Protein AF-A0A0F8YFF9-F1 (afdb_monomer)

Organism: NCBI:txid412755

Radius of gyration: 27.86 Å; Cα contacts (8 Å, |Δi|>4): 511; chains: 1; bounding box: 43×52×107 Å

Sequence (287 aa):
MAKRSTRTTLVDEDGNLINAANPLDVVTGPPGGLEVVQPTHDDLNCNANIQYEDADVTTERPLPVDPGFVLDAFGRQRITQPLTVFDSKQIFDNQPRFWDETEGLLDFTSTHSVLTASTVISYDAGATGGTFTRQSFMRFNYQPGKSQLIMMTGILRKSGSPLAQIGYFDDDNGLFFETNTEDVTGVVLRSGVSGSTVDTRVVQANWNLDVMDGSGVSGITLDWSKTQIFVIDFEWLGVGTARMGVFAHGEIHYVHQFRNANVLDVVYMSTPNLPCRYQLTAGAFEA

Structure (mmCIF, N/CA/C/O backbone):
data_AF-A0A0F8YFF9-F1
#
_entry.id   AF-A0A0F8YFF9-F1
#
loop_
_atom_site.group_PDB
_atom_site.id
_atom_site.type_symbol
_atom_site.label_atom_id
_atom_site.label_alt_id
_atom_site.label_comp_id
_atom_site.label_asym_id
_atom_site.label_entity_id
_atom_site.label_seq_id
_atom_site.pdbx_PDB_ins_code
_atom_site.Cartn_x
_atom_site.Cartn_y
_atom_site.Cartn_z
_atom_site.occupancy
_atom_site.B_iso_or_equiv
_atom_site.auth_seq_id
_atom_site.auth_comp_id
_atom_site.auth_asym_id
_atom_site.auth_atom_id
_atom_site.pdbx_PDB_model_num
ATOM 1 N N . MET A 1 1 ? -14.705 -16.961 80.901 1.00 37.47 1 MET A N 1
ATOM 2 C CA . MET A 1 1 ? -13.523 -17.578 80.259 1.00 37.47 1 MET A CA 1
ATOM 3 C C . MET A 1 1 ? -13.256 -16.802 78.972 1.00 37.47 1 MET A C 1
ATOM 5 O O . MET A 1 1 ? -14.062 -16.902 78.060 1.00 37.47 1 MET A O 1
ATOM 9 N N . ALA A 1 2 ? -12.230 -15.946 78.925 1.00 36.12 2 ALA A N 1
ATOM 10 C CA . ALA A 1 2 ? -11.922 -15.109 77.758 1.00 36.12 2 ALA A CA 1
ATOM 11 C C . ALA A 1 2 ? -10.453 -15.309 77.353 1.00 36.12 2 ALA A C 1
ATOM 13 O O . ALA A 1 2 ? -9.557 -15.206 78.191 1.00 36.12 2 ALA A O 1
ATOM 14 N N . LYS A 1 3 ? -10.235 -15.665 76.080 1.00 34.44 3 LYS A N 1
ATOM 15 C CA . LYS A 1 3 ? -8.930 -15.946 75.463 1.00 34.44 3 LYS A CA 1
ATOM 16 C C . LYS A 1 3 ? -8.136 -14.646 75.267 1.00 34.44 3 LYS A C 1
ATOM 18 O O . LYS A 1 3 ? -8.661 -13.685 74.713 1.00 34.44 3 LYS A O 1
ATOM 23 N N . ARG A 1 4 ? -6.869 -14.636 75.696 1.00 35.34 4 ARG A N 1
ATOM 24 C CA . ARG A 1 4 ? -5.876 -13.584 75.406 1.00 35.34 4 ARG A CA 1
ATOM 25 C C . ARG A 1 4 ? -5.351 -13.759 73.975 1.00 35.34 4 ARG A C 1
ATOM 27 O O . ARG A 1 4 ? -4.962 -14.861 73.607 1.00 35.34 4 ARG A O 1
ATOM 34 N N . SER A 1 5 ? -5.346 -12.673 73.205 1.00 33.38 5 SER A N 1
ATOM 35 C CA . SER A 1 5 ? -4.715 -12.569 71.883 1.00 33.38 5 SER A CA 1
ATOM 36 C C . SER A 1 5 ? -3.215 -12.297 72.046 1.00 33.38 5 SER A C 1
ATOM 38 O O . SER A 1 5 ? -2.837 -11.411 72.816 1.00 33.38 5 SER A O 1
ATOM 40 N N . THR A 1 6 ? -2.366 -13.062 71.362 1.00 38.84 6 THR A N 1
ATOM 41 C CA . THR A 1 6 ? -0.906 -12.891 71.365 1.00 38.84 6 THR A CA 1
ATOM 42 C C . THR A 1 6 ? -0.516 -12.002 70.183 1.00 38.84 6 THR A C 1
ATOM 44 O O . THR A 1 6 ? -0.807 -12.340 69.039 1.00 38.84 6 THR A O 1
ATOM 47 N N . ARG A 1 7 ? 0.116 -10.852 70.446 1.00 41.84 7 ARG A N 1
ATOM 48 C CA . ARG A 1 7 ? 0.616 -9.924 69.420 1.00 41.84 7 ARG A CA 1
ATOM 49 C C . ARG A 1 7 ? 2.073 -10.288 69.115 1.00 41.84 7 ARG A C 1
ATOM 51 O O . ARG A 1 7 ? 2.900 -10.228 70.018 1.00 41.84 7 ARG A O 1
ATOM 58 N N . THR A 1 8 ? 2.371 -10.691 67.881 1.00 44.38 8 THR A N 1
ATOM 59 C CA . THR A 1 8 ? 3.745 -10.944 67.416 1.00 44.38 8 THR A CA 1
ATOM 60 C C . THR A 1 8 ? 4.391 -9.613 67.043 1.00 44.38 8 THR A C 1
ATOM 62 O O . THR A 1 8 ? 3.863 -8.889 66.201 1.00 44.38 8 THR A O 1
ATOM 65 N N . THR A 1 9 ? 5.507 -9.280 67.685 1.00 52.12 9 THR A N 1
ATOM 66 C CA . THR A 1 9 ? 6.309 -8.086 67.388 1.00 52.12 9 THR A CA 1
ATOM 67 C C . THR A 1 9 ? 7.439 -8.490 66.447 1.00 52.12 9 THR A C 1
ATOM 69 O O . THR A 1 9 ? 8.159 -9.438 66.750 1.00 52.12 9 THR A O 1
ATOM 72 N N . LEU A 1 10 ? 7.573 -7.812 65.306 1.00 48.25 10 LEU A N 1
ATOM 73 C CA . LEU A 1 10 ? 8.678 -8.036 64.373 1.00 48.25 10 LEU A CA 1
ATOM 74 C C . LEU A 1 10 ? 9.867 -7.156 64.786 1.00 48.25 10 LEU A C 1
ATOM 76 O O . LEU A 1 10 ? 9.688 -5.977 65.099 1.00 48.25 10 LEU A O 1
ATOM 80 N N . VAL A 1 11 ? 11.052 -7.757 64.816 1.00 53.22 11 VAL A N 1
ATOM 81 C CA . VAL A 1 11 ? 12.347 -7.119 65.090 1.00 53.22 11 VAL A CA 1
ATOM 82 C C . VAL A 1 11 ? 13.273 -7.373 63.906 1.00 53.22 11 VAL A C 1
ATOM 84 O O . VAL A 1 11 ? 13.126 -8.399 63.237 1.00 53.22 11 VAL A O 1
ATOM 87 N N . ASP A 1 12 ? 14.177 -6.439 63.625 1.00 59.94 12 ASP A N 1
ATOM 88 C CA . ASP A 1 12 ? 15.231 -6.634 62.624 1.00 59.94 12 ASP A CA 1
ATOM 89 C C . ASP A 1 12 ? 16.368 -7.533 63.153 1.00 59.94 12 ASP A C 1
ATOM 91 O O . ASP A 1 12 ? 16.338 -8.006 64.293 1.00 59.94 12 ASP A O 1
ATOM 95 N N . GLU A 1 13 ? 17.355 -7.813 62.298 1.00 52.22 13 GLU A N 1
ATOM 96 C CA . GLU A 1 13 ? 18.497 -8.688 62.605 1.00 52.22 13 GLU A CA 1
ATOM 97 C C . GLU A 1 13 ? 19.419 -8.154 63.716 1.00 52.22 13 GLU A C 1
ATOM 99 O O . GLU A 1 13 ? 20.147 -8.935 64.329 1.00 52.22 13 GLU A O 1
ATOM 104 N N . ASP A 1 14 ? 19.295 -6.867 64.052 1.00 58.50 14 ASP A N 1
ATOM 105 C CA . ASP A 1 14 ? 20.017 -6.198 65.137 1.00 58.50 14 ASP A CA 1
ATOM 106 C C . ASP A 1 14 ? 19.155 -6.006 66.405 1.00 58.50 14 ASP A C 1
ATOM 108 O O . ASP A 1 14 ? 19.620 -5.469 67.414 1.00 58.50 14 ASP A O 1
ATOM 112 N N . GLY A 1 15 ? 17.905 -6.487 66.401 1.00 48.25 15 GLY A N 1
ATOM 113 C CA . GLY A 1 15 ? 17.019 -6.518 67.566 1.00 48.25 15 GLY A CA 1
ATOM 114 C C . GLY A 1 15 ? 16.225 -5.234 67.830 1.00 48.25 15 GLY A C 1
ATOM 115 O O . GLY A 1 15 ? 15.672 -5.083 68.925 1.00 48.25 15 GLY A O 1
ATOM 116 N N . ASN A 1 16 ? 16.121 -4.319 66.862 1.00 61.66 16 ASN A N 1
ATOM 117 C CA . ASN A 1 16 ? 15.328 -3.099 67.004 1.00 61.66 16 ASN A CA 1
ATOM 118 C C . ASN A 1 16 ? 13.849 -3.328 6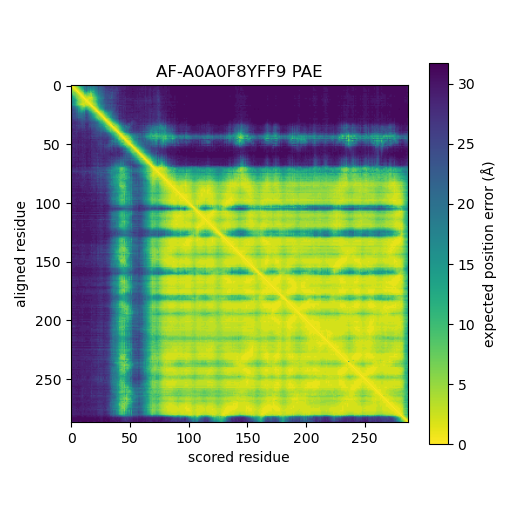6.658 1.00 61.66 16 ASN A C 1
ATOM 120 O O . ASN A 1 16 ? 13.489 -4.102 65.770 1.00 61.66 16 ASN A O 1
ATOM 124 N N . LEU A 1 17 ? 12.964 -2.635 67.381 1.00 43.50 17 LEU A N 1
ATOM 125 C CA . LEU A 1 17 ? 11.514 -2.736 67.205 1.00 43.50 17 LEU A CA 1
ATOM 126 C C . LEU A 1 17 ? 11.065 -2.020 65.926 1.00 43.50 17 LEU A C 1
ATOM 128 O O . LEU A 1 17 ? 11.202 -0.802 65.811 1.00 43.50 17 LEU A O 1
ATOM 132 N N . ILE A 1 18 ? 10.440 -2.757 65.006 1.00 52.81 18 ILE A N 1
ATOM 133 C CA . ILE A 1 18 ? 9.896 -2.193 63.769 1.00 52.81 18 ILE A CA 1
ATOM 134 C C . ILE A 1 18 ? 8.520 -1.587 64.083 1.00 52.81 18 ILE A C 1
ATOM 136 O O . ILE A 1 18 ? 7.525 -2.296 64.255 1.00 52.81 18 ILE A O 1
ATOM 140 N N . ASN A 1 19 ? 8.456 -0.264 64.228 1.00 46.22 19 ASN A N 1
ATOM 141 C CA . ASN A 1 19 ? 7.228 0.435 64.603 1.00 46.22 19 ASN A CA 1
ATOM 142 C C . ASN A 1 19 ? 6.385 0.718 63.346 1.00 46.22 19 ASN A C 1
ATOM 144 O O . ASN A 1 19 ? 6.683 1.625 62.577 1.00 46.22 19 ASN A O 1
ATOM 148 N N . ALA A 1 20 ? 5.334 -0.070 63.115 1.00 50.09 20 ALA A N 1
ATOM 149 C CA . ALA A 1 20 ? 4.412 0.146 62.001 1.00 50.09 20 ALA A CA 1
ATOM 150 C C . ALA A 1 20 ? 3.479 1.340 62.288 1.00 50.09 20 ALA A C 1
ATOM 152 O O . ALA A 1 20 ? 2.423 1.170 62.902 1.00 50.09 20 ALA A O 1
ATOM 153 N N . ALA A 1 21 ? 3.860 2.543 61.850 1.00 38.34 21 ALA A N 1
ATOM 154 C CA . ALA A 1 21 ? 2.975 3.706 61.802 1.00 38.34 21 ALA A CA 1
ATOM 155 C C . ALA A 1 21 ? 3.340 4.660 60.642 1.00 38.34 21 ALA A C 1
ATOM 157 O O . ALA A 1 21 ? 4.403 5.264 60.647 1.00 38.34 21 ALA A O 1
ATOM 158 N N . ASN A 1 22 ? 2.373 4.827 59.730 1.00 33.03 22 ASN A N 1
ATOM 159 C CA . ASN A 1 22 ? 2.244 5.761 58.597 1.00 33.03 22 ASN A CA 1
ATOM 160 C C . ASN A 1 22 ? 2.979 5.496 57.259 1.00 33.03 22 ASN A C 1
ATOM 162 O O . ASN A 1 22 ? 4.149 5.130 57.243 1.00 33.03 22 ASN A O 1
ATOM 166 N N . PRO A 1 23 ? 2.276 5.708 56.118 1.00 43.78 23 PRO A N 1
ATOM 167 C CA . PRO A 1 23 ? 2.846 5.675 54.776 1.00 43.78 23 PRO A CA 1
ATOM 168 C C . PRO A 1 23 ? 3.452 7.045 54.431 1.00 43.78 23 PRO A C 1
ATOM 170 O O . PRO A 1 23 ? 2.930 8.063 54.878 1.00 43.78 23 PRO A O 1
ATOM 173 N N . LEU A 1 24 ? 4.466 7.059 53.561 1.00 39.56 24 LEU A N 1
ATOM 174 C CA . LEU A 1 24 ? 5.292 8.209 53.141 1.00 39.56 24 LEU A CA 1
ATOM 175 C C . LEU A 1 24 ? 6.544 8.430 54.000 1.00 39.56 24 LEU A C 1
ATOM 177 O O . LEU A 1 24 ? 6.658 9.432 54.691 1.00 39.56 24 LEU A O 1
ATOM 181 N N . ASP A 1 25 ? 7.526 7.545 53.838 1.00 30.95 25 ASP A N 1
ATOM 182 C CA . ASP A 1 25 ? 8.931 7.937 53.942 1.00 30.95 25 ASP A CA 1
ATOM 183 C C . ASP A 1 25 ? 9.614 7.612 52.611 1.00 30.95 25 ASP A C 1
ATOM 185 O O . ASP A 1 25 ? 9.790 6.456 52.223 1.00 30.95 25 ASP A O 1
ATOM 189 N N . VAL A 1 26 ? 9.943 8.669 51.866 1.00 36.53 26 VAL A N 1
ATOM 190 C CA . VAL A 1 26 ? 10.807 8.594 50.689 1.00 36.53 26 VAL A CA 1
ATOM 191 C C . VAL A 1 26 ? 12.225 8.397 51.209 1.00 36.53 26 VAL A C 1
ATOM 193 O O . VAL A 1 26 ? 12.896 9.352 51.593 1.00 36.53 26 VAL A O 1
ATOM 196 N N . VAL A 1 27 ? 12.687 7.148 51.234 1.00 35.59 27 VAL A N 1
ATOM 197 C CA . VAL A 1 27 ? 14.105 6.846 51.438 1.00 35.59 27 VAL A CA 1
ATOM 198 C C . VAL A 1 27 ? 14.844 7.256 50.166 1.00 35.59 27 VAL A C 1
ATOM 200 O O . VAL A 1 27 ? 14.825 6.552 49.157 1.00 35.59 27 VAL A O 1
ATOM 203 N N . THR A 1 28 ? 15.478 8.427 50.190 1.00 37.94 28 THR A N 1
ATOM 204 C CA . THR A 1 28 ? 16.416 8.854 49.147 1.00 37.94 28 THR A CA 1
ATOM 205 C C . THR A 1 28 ? 17.698 8.030 49.264 1.00 37.94 28 THR A C 1
ATOM 207 O O . THR A 1 28 ? 18.618 8.393 50.000 1.00 37.94 28 THR A O 1
ATOM 210 N N . GLY A 1 29 ? 17.744 6.896 48.565 1.00 38.72 29 GLY A N 1
ATOM 211 C CA . GLY A 1 29 ? 18.987 6.182 48.278 1.00 38.72 29 GLY A CA 1
ATOM 212 C C . GLY A 1 29 ? 19.843 6.934 47.244 1.00 38.72 29 GLY A C 1
ATOM 213 O O . GLY A 1 29 ? 19.331 7.825 46.561 1.00 38.72 29 GLY A O 1
ATOM 214 N N . PRO A 1 30 ? 21.145 6.601 47.113 1.00 37.50 30 PRO A N 1
ATOM 215 C CA . PRO A 1 30 ? 22.015 7.172 46.077 1.00 37.50 30 PRO A CA 1
ATOM 216 C C . PRO A 1 30 ? 21.420 6.889 44.686 1.00 37.50 30 PRO A C 1
ATOM 218 O O . PRO A 1 30 ? 20.575 5.999 44.600 1.00 37.50 30 PRO A O 1
ATOM 221 N N . PRO A 1 31 ? 21.803 7.615 43.610 1.00 38.75 31 PRO A N 1
ATOM 222 C CA . PRO A 1 31 ? 21.121 7.556 42.316 1.00 38.75 31 PRO A CA 1
ATOM 223 C C . PRO A 1 31 ? 21.312 6.179 41.665 1.00 38.75 31 PRO A C 1
ATOM 225 O O . PRO A 1 31 ? 22.161 5.981 40.802 1.00 38.75 31 PRO A O 1
ATOM 228 N N . GLY A 1 32 ? 20.523 5.210 42.113 1.00 33.81 32 GLY A N 1
ATOM 229 C CA . GLY A 1 32 ? 20.274 3.966 41.428 1.00 33.81 32 GLY A CA 1
ATOM 230 C C . GLY A 1 32 ? 19.437 4.344 40.231 1.00 33.81 32 GLY A C 1
ATOM 231 O O . GLY A 1 32 ? 18.293 4.777 40.384 1.00 33.81 32 GLY A O 1
ATOM 232 N N . GLY A 1 33 ? 20.042 4.264 39.048 1.00 29.69 33 GLY A N 1
ATOM 233 C CA . GLY A 1 33 ? 19.292 4.332 37.809 1.00 29.69 33 GLY A CA 1
ATOM 234 C C . GLY A 1 33 ? 18.083 3.416 37.940 1.00 29.69 33 GLY A C 1
ATOM 235 O O . GLY A 1 33 ? 18.204 2.291 38.424 1.00 29.69 33 GLY A O 1
ATOM 236 N N . LEU A 1 34 ? 16.913 3.929 37.571 1.00 3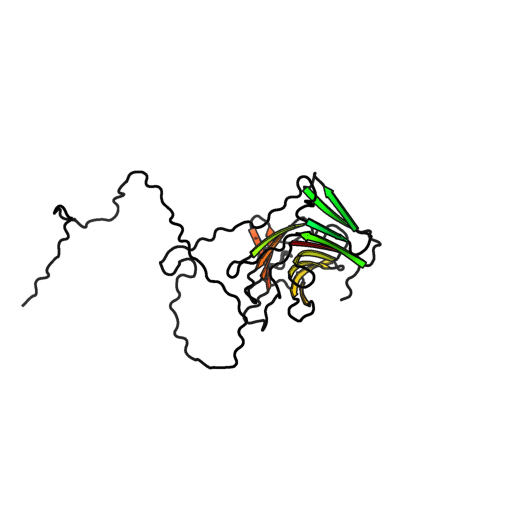3.53 34 LEU A N 1
ATOM 237 C CA . LEU A 1 34 ? 15.743 3.100 37.360 1.00 33.53 34 LEU A CA 1
ATOM 238 C C . LEU A 1 34 ? 16.125 2.113 36.253 1.00 33.53 34 LEU A C 1
ATOM 240 O O . LEU A 1 34 ? 16.062 2.443 35.069 1.00 33.53 34 LEU A O 1
ATOM 244 N N . GLU A 1 35 ? 16.610 0.936 36.634 1.00 34.47 35 GLU A N 1
ATOM 245 C CA . GLU A 1 35 ? 16.818 -0.151 35.699 1.00 34.47 35 GLU A CA 1
ATOM 246 C C . GLU A 1 35 ? 15.424 -0.635 35.327 1.00 34.47 35 GLU A C 1
ATOM 248 O O . GLU A 1 35 ? 14.780 -1.412 36.032 1.00 34.47 35 GLU A O 1
ATOM 253 N N . VAL A 1 36 ? 14.912 -0.084 34.229 1.00 37.06 36 VAL A N 1
ATOM 254 C CA . VAL A 1 36 ? 13.780 -0.659 33.522 1.00 37.06 36 VAL A CA 1
ATOM 255 C C . VAL A 1 36 ? 14.280 -1.996 32.991 1.00 37.06 36 VAL A C 1
ATOM 257 O O . VAL A 1 36 ? 14.800 -2.081 31.881 1.00 37.06 36 VAL A O 1
ATOM 260 N N . VAL A 1 37 ? 14.177 -3.037 33.817 1.00 36.00 37 VAL A N 1
ATOM 261 C CA . VAL A 1 37 ? 14.364 -4.418 33.386 1.00 36.00 37 VAL A CA 1
ATOM 262 C C . VAL A 1 37 ? 13.246 -4.679 32.391 1.00 36.00 37 VAL A C 1
ATOM 264 O O . VAL A 1 37 ? 12.110 -4.943 32.781 1.00 36.00 37 VAL A O 1
ATOM 267 N N . GLN A 1 38 ? 13.538 -4.514 31.102 1.00 39.03 38 GLN A N 1
ATOM 268 C CA . GLN A 1 38 ? 12.616 -4.886 30.042 1.00 39.03 38 GLN A CA 1
ATOM 269 C C . GLN A 1 38 ? 12.470 -6.407 30.117 1.00 39.03 38 GLN A C 1
ATOM 271 O O . GLN A 1 38 ? 13.454 -7.109 29.875 1.00 39.03 38 GLN A O 1
ATOM 276 N N . PRO A 1 39 ? 11.303 -6.953 30.497 1.00 36.81 39 PRO A N 1
ATOM 277 C CA . PRO A 1 39 ? 11.137 -8.388 30.461 1.00 36.81 39 PRO A CA 1
ATOM 278 C C . PRO A 1 39 ? 11.165 -8.802 28.988 1.00 36.81 39 PRO A C 1
ATOM 280 O O . PRO A 1 39 ? 10.272 -8.445 28.220 1.00 36.81 39 PRO A O 1
ATOM 283 N N . THR A 1 40 ? 12.208 -9.522 28.583 1.00 34.78 40 THR A N 1
ATOM 284 C CA . THR A 1 40 ? 12.239 -10.231 27.304 1.00 34.78 40 THR A CA 1
ATOM 285 C C . THR A 1 40 ? 11.219 -11.360 27.403 1.00 34.78 40 THR A C 1
ATOM 287 O O . THR A 1 40 ? 11.518 -12.441 27.905 1.00 34.78 40 THR A O 1
ATOM 290 N N . HIS A 1 41 ? 9.971 -11.078 27.041 1.00 46.66 41 HIS A N 1
ATOM 291 C CA . HIS A 1 41 ? 8.997 -12.129 26.797 1.00 46.66 41 HIS A CA 1
ATOM 292 C C . HIS A 1 41 ? 9.232 -12.641 25.381 1.00 46.66 41 HIS A C 1
ATOM 294 O O . HIS A 1 41 ? 9.103 -11.888 24.417 1.00 46.66 41 HIS A O 1
ATOM 300 N N . ASP A 1 42 ? 9.614 -13.909 25.278 1.00 48.66 42 ASP A N 1
ATOM 301 C CA . ASP A 1 42 ? 9.639 -14.613 24.005 1.00 48.66 42 ASP A CA 1
ATOM 302 C C . ASP A 1 42 ? 8.201 -15.030 23.678 1.00 48.66 42 ASP A C 1
ATOM 304 O O . ASP A 1 42 ? 7.638 -15.924 24.313 1.00 48.66 42 ASP A O 1
ATOM 308 N N . ASP A 1 43 ? 7.587 -14.357 22.706 1.00 56.50 43 ASP A N 1
ATOM 309 C CA . ASP A 1 43 ? 6.268 -14.734 22.204 1.00 56.50 43 ASP A CA 1
ATOM 310 C C . ASP A 1 43 ? 6.405 -15.908 21.221 1.00 56.50 43 ASP A C 1
ATOM 312 O O . ASP A 1 43 ? 7.113 -15.823 20.213 1.00 56.50 43 ASP A O 1
ATOM 316 N N . LEU A 1 44 ? 5.710 -17.016 21.497 1.00 46.91 44 LEU A N 1
ATOM 317 C CA . LEU A 1 44 ? 5.637 -18.164 20.594 1.00 46.91 44 LEU A CA 1
ATOM 318 C C . LEU A 1 44 ? 4.414 -18.027 19.683 1.00 46.91 44 LEU A C 1
ATOM 320 O O . LEU A 1 44 ? 3.300 -18.386 20.058 1.00 46.91 44 LEU A O 1
ATOM 324 N N . ASN A 1 45 ? 4.639 -17.551 18.463 1.00 67.25 45 ASN A N 1
ATOM 325 C CA . ASN A 1 45 ? 3.582 -17.369 17.474 1.00 67.25 45 ASN A CA 1
ATOM 326 C C . ASN A 1 45 ? 3.737 -18.388 16.343 1.00 67.25 45 ASN A C 1
ATOM 328 O O . ASN A 1 45 ? 4.768 -18.429 15.671 1.00 67.25 45 ASN A O 1
ATOM 332 N N . CYS A 1 46 ? 2.708 -19.199 16.105 1.00 44.47 46 CYS A N 1
ATOM 333 C CA . CYS A 1 46 ? 2.679 -20.167 15.013 1.00 44.47 46 CYS A CA 1
ATOM 334 C C . CYS A 1 46 ? 1.397 -20.000 14.193 1.00 44.47 46 CYS A C 1
ATOM 336 O O . CYS A 1 46 ? 0.336 -19.704 14.734 1.00 44.47 46 CYS A O 1
ATOM 338 N N . ASN A 1 47 ? 1.511 -20.169 12.878 1.00 43.28 47 ASN A N 1
ATOM 339 C CA . ASN A 1 47 ? 0.363 -20.321 11.995 1.00 43.28 47 ASN A CA 1
ATOM 340 C C . ASN A 1 47 ? 0.366 -21.759 11.477 1.00 43.28 47 ASN A C 1
ATOM 342 O O . ASN A 1 47 ? 1.344 -22.185 10.862 1.00 43.28 47 ASN A O 1
ATOM 346 N N . ALA A 1 48 ? -0.714 -22.489 11.725 1.00 45.12 48 ALA A N 1
ATOM 347 C CA . ALA A 1 48 ? -0.988 -23.770 11.098 1.00 45.12 48 ALA A CA 1
ATOM 348 C C . ALA A 1 48 ? -2.490 -23.845 10.808 1.00 45.12 48 ALA A C 1
ATOM 350 O O . ALA A 1 48 ? -3.302 -23.690 11.718 1.00 45.12 48 ALA A O 1
ATOM 351 N N . ASN A 1 49 ? -2.858 -24.088 9.550 1.00 43.41 49 ASN A N 1
ATOM 352 C CA . ASN A 1 49 ? -4.238 -24.391 9.188 1.00 43.41 49 ASN A CA 1
ATOM 353 C C . ASN A 1 49 ? -4.498 -25.869 9.507 1.00 43.41 49 ASN A C 1
ATOM 355 O O . ASN A 1 49 ? -4.028 -26.749 8.786 1.00 43.41 49 ASN A O 1
ATOM 359 N N . ILE A 1 50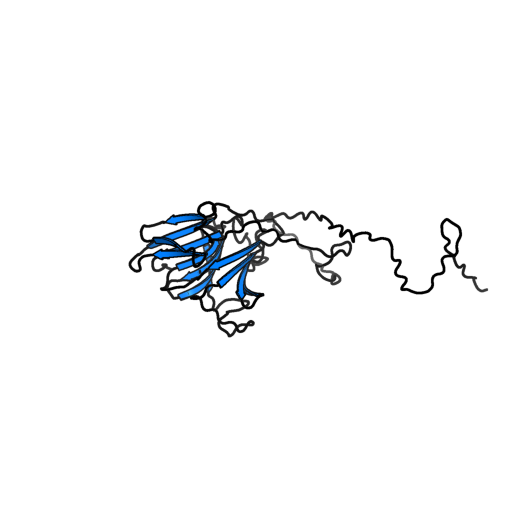 ? -5.161 -26.140 10.628 1.00 44.62 50 ILE A N 1
ATOM 360 C CA . ILE A 1 50 ? -5.446 -27.498 11.088 1.00 44.62 50 ILE A CA 1
ATOM 361 C C . ILE A 1 50 ? -6.953 -27.734 10.949 1.00 44.62 50 ILE A C 1
ATOM 363 O O . ILE A 1 50 ? -7.736 -27.202 11.731 1.00 44.62 50 ILE A O 1
ATOM 367 N N . GLN A 1 51 ? -7.355 -28.521 9.949 1.00 38.88 51 GLN A N 1
ATOM 368 C CA . GLN A 1 51 ? -8.747 -28.939 9.758 1.00 38.88 51 GLN A CA 1
ATOM 369 C C . GLN A 1 51 ? -9.021 -30.234 10.538 1.00 38.88 51 GLN A C 1
ATOM 371 O O . GLN A 1 51 ? -8.307 -31.220 10.357 1.00 38.88 51 GLN A O 1
ATOM 376 N N . TYR A 1 52 ? -10.060 -30.241 11.377 1.00 41.31 52 TYR A N 1
ATOM 377 C CA . TYR A 1 52 ? -10.614 -31.447 12.005 1.00 41.31 52 TYR A CA 1
ATOM 378 C C . TYR A 1 52 ? -12.150 -31.405 11.953 1.00 41.31 52 TYR A C 1
ATOM 380 O O . TYR A 1 52 ? -12.741 -30.366 12.241 1.00 41.31 52 TYR A O 1
ATOM 388 N N . GLU A 1 53 ? -12.783 -32.528 11.593 1.00 37.56 53 GLU A N 1
ATOM 389 C CA . GLU A 1 53 ? -14.237 -32.737 11.696 1.00 37.56 53 GLU A CA 1
ATOM 390 C C . GLU A 1 53 ? -14.630 -33.151 13.134 1.00 37.56 53 GLU A C 1
ATOM 392 O O . GLU A 1 53 ? -14.025 -34.055 13.709 1.00 37.56 53 GLU A O 1
ATOM 397 N N . ASP A 1 54 ? -15.628 -32.436 13.671 1.00 37.75 54 ASP A N 1
ATOM 398 C CA . ASP A 1 54 ? -16.457 -32.579 14.886 1.00 37.75 54 ASP A CA 1
ATOM 399 C C . ASP A 1 54 ? -15.933 -33.241 16.182 1.00 37.75 54 ASP A C 1
ATOM 401 O O . ASP A 1 54 ? -15.714 -34.450 16.268 1.00 37.75 54 ASP A O 1
ATOM 405 N N . ALA A 1 55 ? -15.995 -32.458 17.273 1.00 38.00 55 ALA A N 1
ATOM 406 C CA . ALA A 1 55 ? -16.550 -32.900 18.558 1.00 38.00 55 ALA A CA 1
ATOM 407 C C . ALA A 1 55 ? -17.061 -31.711 19.408 1.00 38.00 55 ALA A C 1
ATOM 409 O O . ALA A 1 55 ? -16.333 -30.766 19.707 1.00 38.00 55 ALA A O 1
ATOM 410 N N . ASP A 1 56 ? -18.327 -31.821 19.807 1.00 48.09 56 ASP A N 1
ATOM 411 C CA . ASP A 1 56 ? -19.131 -30.971 20.694 1.00 48.09 56 ASP A CA 1
ATOM 412 C C . ASP A 1 56 ? -18.507 -30.741 22.091 1.00 48.09 56 ASP A C 1
ATOM 414 O O . ASP A 1 56 ? -18.120 -31.704 22.755 1.00 48.09 56 ASP A O 1
ATOM 418 N N . VAL A 1 57 ? -18.471 -29.487 22.578 1.00 43.47 57 VAL A N 1
ATOM 419 C CA . VAL A 1 57 ? -18.332 -29.157 24.013 1.00 43.47 57 VAL A CA 1
ATOM 420 C C . VAL A 1 57 ? -19.140 -27.901 24.354 1.00 43.47 57 VAL A C 1
ATOM 422 O O . VAL A 1 57 ? -18.685 -26.764 24.238 1.00 43.47 57 VAL A O 1
ATOM 425 N N . THR A 1 58 ? -20.337 -28.119 24.890 1.00 47.41 58 THR A N 1
ATOM 426 C CA . THR A 1 58 ? -21.049 -27.149 25.725 1.00 47.41 58 THR A CA 1
ATOM 427 C C . THR A 1 58 ? -20.341 -26.963 27.074 1.00 47.41 58 THR A C 1
ATOM 429 O O . THR A 1 58 ? -20.107 -27.947 27.776 1.00 47.41 58 THR A O 1
ATOM 432 N N . THR A 1 59 ? -20.049 -25.717 27.473 1.00 43.59 59 THR A N 1
ATOM 433 C CA . THR A 1 59 ? -20.410 -25.073 28.767 1.00 43.59 59 THR A CA 1
ATOM 434 C C . THR A 1 59 ? -19.529 -23.840 29.024 1.00 43.59 59 THR A C 1
ATOM 436 O O . THR A 1 59 ? -18.425 -23.945 29.554 1.00 43.59 59 THR A O 1
ATOM 439 N N . GLU A 1 60 ? -20.024 -22.637 28.716 1.00 41.66 60 GLU A N 1
ATOM 440 C CA . GLU A 1 60 ? -19.328 -21.405 29.106 1.00 41.66 60 GLU A CA 1
ATOM 441 C C . GLU A 1 60 ? -19.689 -21.004 30.543 1.00 41.66 60 GLU A C 1
ATOM 443 O O . GLU A 1 60 ? -20.814 -20.612 30.857 1.00 41.66 60 GLU A O 1
ATOM 448 N N . ARG A 1 61 ? -18.703 -21.099 31.441 1.00 45.78 61 ARG A N 1
ATOM 449 C CA . ARG A 1 61 ? -18.678 -20.324 32.689 1.00 45.78 61 ARG A CA 1
ATOM 450 C C . ARG A 1 61 ? -18.280 -18.886 32.338 1.00 45.78 61 ARG A C 1
ATOM 452 O O . ARG A 1 61 ? -17.263 -18.729 31.667 1.00 45.78 61 ARG A O 1
ATOM 459 N N . PRO A 1 62 ? -18.969 -17.845 32.841 1.00 47.59 62 PRO A N 1
ATOM 460 C CA . PRO A 1 62 ? -18.537 -16.469 32.625 1.00 47.59 62 PRO A CA 1
ATOM 461 C C . PRO A 1 62 ? -17.169 -16.261 33.280 1.00 47.59 62 PRO A C 1
ATOM 463 O O . PRO A 1 62 ? -17.033 -16.379 34.504 1.00 47.59 62 PRO A O 1
ATOM 466 N N . LEU A 1 63 ? -16.148 -16.012 32.463 1.00 51.22 63 LEU A N 1
ATOM 467 C CA . LEU A 1 63 ? -14.823 -15.651 32.944 1.00 51.22 63 LEU A CA 1
ATOM 468 C C . LEU A 1 63 ? -14.863 -14.216 33.494 1.00 51.22 63 LEU A C 1
ATOM 470 O O . LEU A 1 63 ? -15.517 -13.353 32.902 1.00 51.22 63 LEU A O 1
ATOM 474 N N . PRO A 1 64 ? -14.194 -13.941 34.625 1.00 50.97 64 PRO A N 1
ATOM 475 C CA . PRO A 1 64 ? -14.013 -12.581 35.112 1.00 50.97 64 PRO A CA 1
ATOM 476 C C . PRO A 1 64 ? -13.353 -11.724 34.029 1.00 50.97 64 PRO A C 1
ATOM 478 O O . PRO A 1 64 ? -12.379 -12.151 33.412 1.00 50.97 64 PRO A O 1
ATOM 481 N N . VAL A 1 65 ? -13.888 -10.525 33.803 1.00 50.75 65 VAL A N 1
ATOM 482 C CA . VAL A 1 65 ? -13.334 -9.554 32.855 1.00 50.75 65 VAL A CA 1
ATOM 483 C C . VAL A 1 65 ? -12.011 -9.041 33.429 1.00 50.75 65 VAL A C 1
ATOM 485 O O . VAL A 1 65 ? -11.997 -8.167 34.295 1.00 50.75 65 VAL A O 1
ATOM 488 N N . ASP A 1 66 ? -10.913 -9.659 33.001 1.00 53.72 66 ASP A N 1
ATOM 489 C CA . ASP A 1 66 ? -9.538 -9.250 33.294 1.00 53.72 66 ASP A CA 1
ATOM 490 C C . ASP A 1 66 ? -9.319 -7.830 32.728 1.00 53.72 66 ASP A C 1
ATOM 492 O O . ASP A 1 66 ? -9.771 -7.569 31.606 1.00 53.72 66 ASP A O 1
ATOM 496 N N . PRO A 1 67 ? -8.705 -6.878 33.461 1.00 46.50 67 PRO A N 1
ATOM 497 C CA . PRO A 1 67 ? -8.347 -5.560 32.934 1.00 46.50 67 PRO A CA 1
ATOM 498 C C . PRO A 1 67 ? -7.480 -5.726 31.678 1.00 46.50 67 PRO A C 1
ATOM 500 O O . PRO A 1 67 ? -6.290 -6.020 31.747 1.00 46.50 67 PRO A O 1
ATOM 503 N N . GLY A 1 68 ? -8.137 -5.608 30.524 1.00 51.69 68 GLY A N 1
ATOM 504 C CA . GLY A 1 68 ? -7.731 -6.252 29.282 1.00 51.69 68 GLY A CA 1
ATOM 505 C C . GLY A 1 68 ? -6.299 -5.992 28.844 1.00 51.69 68 GLY A C 1
ATOM 506 O O . GLY A 1 68 ? -5.851 -4.856 28.892 1.00 51.69 68 GLY A O 1
ATOM 507 N N . PHE A 1 69 ? -5.643 -7.059 28.373 1.00 55.47 69 PHE A N 1
ATOM 508 C CA . PHE A 1 69 ? -4.496 -7.164 27.448 1.00 55.47 69 PHE A CA 1
ATOM 509 C C . PHE A 1 69 ? -3.246 -6.276 27.648 1.00 55.47 69 PHE A C 1
ATOM 511 O O . PHE A 1 69 ? -2.237 -6.509 26.983 1.00 55.47 69 PHE A O 1
ATOM 518 N N . VAL A 1 70 ? -3.269 -5.287 28.540 1.00 60.16 70 VAL A N 1
ATOM 519 C CA . VAL A 1 70 ? -2.196 -4.310 28.756 1.00 60.16 70 VAL A CA 1
ATOM 520 C C . VAL A 1 70 ? -1.182 -4.837 29.770 1.00 60.16 70 VAL A C 1
ATOM 522 O O . VAL A 1 70 ? 0.002 -4.515 29.664 1.00 60.16 70 VAL A O 1
ATOM 525 N N . LEU A 1 71 ? -1.617 -5.669 30.722 1.00 70.69 71 LEU A N 1
ATOM 526 C CA . LEU A 1 71 ? -0.757 -6.310 31.716 1.00 70.69 71 LEU A CA 1
ATOM 527 C C . LEU A 1 71 ? -0.509 -7.782 31.351 1.00 70.69 71 LEU A C 1
ATOM 529 O O . LEU A 1 71 ? -1.398 -8.469 30.854 1.00 70.69 71 LEU A O 1
ATOM 533 N N . ASP A 1 72 ? 0.712 -8.270 31.567 1.00 72.62 72 ASP A N 1
ATOM 534 C CA . ASP A 1 72 ? 1.031 -9.694 31.488 1.00 72.62 72 ASP A CA 1
ATOM 535 C C . ASP A 1 72 ? 0.491 -10.463 32.709 1.00 72.62 72 ASP A C 1
ATOM 537 O O . ASP A 1 72 ? -0.003 -9.878 33.674 1.00 72.62 72 ASP A O 1
ATOM 541 N N . ALA A 1 73 ? 0.626 -11.792 32.697 1.00 72.62 73 ALA A N 1
ATOM 542 C CA . ALA A 1 73 ? 0.171 -12.657 33.790 1.00 72.62 73 ALA A CA 1
ATOM 543 C C . ALA A 1 73 ? 0.867 -12.390 35.147 1.00 72.62 73 ALA A C 1
ATOM 545 O O . ALA A 1 73 ? 0.459 -12.944 36.165 1.00 72.62 73 ALA A O 1
ATOM 546 N N . PHE A 1 74 ? 1.905 -11.550 35.175 1.00 72.75 74 PHE A N 1
ATOM 547 C CA . PHE A 1 74 ? 2.618 -11.109 36.372 1.00 72.75 74 PHE A CA 1
ATOM 548 C C . PHE A 1 74 ? 2.329 -9.637 36.724 1.00 72.75 74 PHE A C 1
ATOM 550 O O . PHE A 1 74 ? 2.998 -9.071 37.588 1.00 72.75 74 PHE A O 1
ATOM 557 N N . GLY A 1 75 ? 1.339 -9.005 36.083 1.00 70.44 75 GLY A N 1
ATOM 558 C CA . GLY A 1 75 ? 0.938 -7.624 36.349 1.00 70.44 75 GLY A CA 1
ATOM 559 C C . GLY A 1 75 ? 1.879 -6.563 35.769 1.00 70.44 75 GLY A C 1
ATOM 560 O O . GLY A 1 75 ? 1.805 -5.403 36.174 1.00 70.44 75 GLY A O 1
ATOM 561 N N . ARG A 1 76 ? 2.772 -6.923 34.838 1.00 75.44 76 ARG A N 1
ATOM 562 C CA . ARG A 1 76 ? 3.701 -5.989 34.177 1.00 75.44 76 ARG A CA 1
ATOM 563 C C . ARG A 1 76 ? 3.096 -5.466 32.882 1.00 75.44 76 ARG A C 1
ATOM 565 O O . ARG A 1 76 ? 2.534 -6.233 32.109 1.00 75.44 76 ARG A O 1
ATOM 572 N N . GLN A 1 77 ? 3.256 -4.172 32.611 1.00 77.56 77 GLN A N 1
ATOM 573 C CA . GLN A 1 77 ? 2.798 -3.591 31.351 1.00 77.56 77 GLN A CA 1
ATOM 574 C C . GLN A 1 77 ? 3.577 -4.180 30.171 1.00 77.56 77 GLN A C 1
ATOM 576 O O . GLN A 1 77 ? 4.809 -4.165 30.151 1.00 77.56 77 GLN A O 1
ATOM 581 N N . ARG A 1 78 ? 2.852 -4.671 29.168 1.00 73.75 78 ARG A N 1
ATOM 582 C CA . ARG A 1 78 ? 3.440 -5.098 27.899 1.00 73.75 78 ARG A CA 1
ATOM 583 C C . ARG A 1 78 ? 3.813 -3.861 27.086 1.00 73.75 78 ARG A C 1
ATOM 585 O O . ARG A 1 78 ? 2.986 -2.976 26.877 1.00 73.75 78 ARG A O 1
ATOM 592 N N . ILE A 1 79 ? 5.062 -3.797 26.632 1.00 73.56 79 ILE A N 1
ATOM 593 C CA . ILE A 1 79 ? 5.580 -2.716 25.786 1.00 73.56 79 ILE A CA 1
ATOM 594 C C . ILE A 1 79 ? 5.985 -3.325 24.450 1.00 73.56 79 ILE A C 1
ATOM 596 O O . ILE A 1 79 ? 6.669 -4.343 24.413 1.00 73.56 79 ILE A O 1
ATOM 600 N N . THR A 1 80 ? 5.588 -2.682 23.355 1.00 77.44 80 THR A N 1
ATOM 601 C CA . THR A 1 80 ? 6.082 -3.009 22.013 1.00 77.44 80 THR A CA 1
ATOM 602 C C . THR A 1 80 ? 7.075 -1.940 21.579 1.00 77.44 80 THR A C 1
ATOM 604 O O . THR A 1 80 ? 6.796 -0.751 21.711 1.00 77.44 80 THR A O 1
ATOM 607 N N . GLN A 1 81 ? 8.225 -2.358 21.051 1.00 81.19 81 GLN A N 1
ATOM 608 C CA . GLN A 1 81 ? 9.190 -1.479 20.392 1.00 81.19 81 GLN A CA 1
ATOM 609 C C . GLN A 1 81 ? 9.117 -1.728 18.880 1.00 81.19 81 GLN A C 1
ATOM 611 O O . GLN A 1 81 ? 9.653 -2.734 18.409 1.00 81.19 81 GLN A O 1
ATOM 616 N N . PRO A 1 82 ? 8.429 -0.865 18.109 1.00 83.94 82 PRO A N 1
ATOM 617 C CA . PRO A 1 82 ? 8.384 -0.999 16.660 1.00 83.94 82 PRO A CA 1
ATOM 618 C C . PRO A 1 82 ? 9.795 -0.911 16.071 1.00 83.94 82 PRO A C 1
ATOM 620 O O . PRO A 1 82 ? 10.552 0.005 16.393 1.00 83.94 82 PRO A O 1
ATOM 623 N N . LEU A 1 83 ? 10.138 -1.856 15.198 1.00 88.12 83 LEU A N 1
ATOM 624 C CA . LEU A 1 83 ? 11.391 -1.853 14.451 1.00 88.12 83 LEU A CA 1
ATOM 625 C C . LEU A 1 83 ? 11.111 -1.493 12.994 1.00 88.12 83 LEU A C 1
ATOM 627 O O . LEU A 1 83 ? 10.357 -2.187 12.313 1.00 88.12 83 LEU A O 1
ATOM 631 N N . THR A 1 84 ? 11.769 -0.450 12.496 1.00 91.81 84 THR A N 1
ATOM 632 C CA . THR A 1 84 ? 11.739 -0.108 11.072 1.00 91.81 84 THR A CA 1
ATOM 633 C C . THR A 1 84 ? 12.575 -1.113 10.285 1.00 91.81 84 THR A C 1
ATOM 635 O O . THR A 1 84 ? 13.801 -1.105 10.364 1.00 91.81 84 THR A O 1
ATOM 638 N N . VAL A 1 85 ? 11.911 -1.979 9.518 1.00 92.81 85 VAL A N 1
ATOM 639 C CA . VAL A 1 85 ? 12.571 -2.985 8.664 1.00 92.81 85 VAL A CA 1
ATOM 640 C C . VAL A 1 85 ? 12.969 -2.443 7.289 1.00 92.81 85 VAL A C 1
ATOM 642 O O . VAL A 1 85 ? 13.824 -3.024 6.626 1.00 92.81 85 VAL A O 1
ATOM 645 N N . PHE A 1 86 ? 12.363 -1.333 6.861 1.00 94.56 86 PHE A N 1
ATOM 646 C CA . PHE A 1 86 ? 12.637 -0.683 5.584 1.00 94.56 86 PHE A CA 1
ATOM 647 C C . PHE A 1 86 ? 12.382 0.814 5.661 1.00 94.56 86 PHE A C 1
ATOM 649 O O . PHE A 1 86 ? 11.384 1.255 6.225 1.00 94.56 86 PHE A O 1
ATOM 656 N N . ASP A 1 87 ? 13.276 1.580 5.052 1.00 93.88 87 ASP A N 1
ATOM 657 C CA . ASP A 1 87 ? 13.151 3.018 4.883 1.00 93.88 87 ASP A CA 1
ATOM 658 C C . ASP A 1 87 ? 13.829 3.402 3.568 1.00 93.88 87 ASP A C 1
ATOM 660 O O . ASP A 1 87 ? 14.960 3.001 3.291 1.00 93.88 87 ASP A O 1
ATOM 664 N N . SER A 1 88 ? 13.122 4.163 2.742 1.00 93.75 88 SER A N 1
ATOM 665 C CA . SER A 1 88 ? 13.605 4.607 1.442 1.00 93.75 88 SER A CA 1
ATOM 666 C C . SER A 1 88 ? 13.159 6.039 1.204 1.00 93.75 88 SER A C 1
ATOM 668 O O . SER A 1 88 ? 11.966 6.338 1.202 1.00 93.75 88 SER A O 1
ATOM 670 N N . LYS A 1 89 ? 14.123 6.913 0.907 1.00 93.00 89 LYS A N 1
ATOM 671 C CA . LYS A 1 89 ? 13.893 8.333 0.621 1.00 93.00 89 LYS A CA 1
ATOM 672 C C . LYS A 1 89 ? 14.510 8.686 -0.725 1.00 93.00 89 LYS A C 1
ATOM 674 O O . LYS A 1 89 ? 15.676 8.392 -0.955 1.00 93.00 89 LYS A O 1
ATOM 679 N N . GLN A 1 90 ? 13.767 9.365 -1.591 1.00 93.06 90 GLN A N 1
ATOM 680 C CA . GLN A 1 90 ? 14.233 9.718 -2.938 1.00 93.06 90 GLN A CA 1
ATOM 681 C C . GLN A 1 90 ? 14.859 11.120 -2.991 1.00 93.06 90 GLN A C 1
ATOM 683 O O . GLN A 1 90 ? 14.551 11.921 -3.869 1.00 93.06 90 GLN A O 1
ATOM 688 N N . ILE A 1 91 ? 15.711 11.454 -2.016 1.00 94.19 91 ILE A N 1
ATOM 689 C CA . ILE A 1 91 ? 16.278 12.810 -1.881 1.00 94.19 91 ILE A CA 1
ATOM 690 C C . ILE A 1 91 ? 17.217 13.134 -3.053 1.00 94.19 91 ILE A C 1
ATOM 692 O O . ILE A 1 91 ? 17.167 14.232 -3.601 1.00 94.19 91 ILE A O 1
ATOM 696 N N . PHE A 1 92 ? 18.063 12.178 -3.444 1.00 94.12 92 PHE A N 1
ATOM 697 C CA . PHE A 1 92 ? 19.121 12.397 -4.438 1.00 94.12 92 PHE A CA 1
ATOM 698 C C . PHE A 1 92 ? 18.894 11.653 -5.754 1.00 94.12 92 PHE A C 1
ATOM 700 O O . PHE A 1 92 ? 19.352 12.116 -6.792 1.00 94.12 92 PHE A O 1
ATOM 707 N N . ASP A 1 93 ? 18.188 10.525 -5.714 1.00 95.00 93 ASP A N 1
ATOM 708 C CA . ASP A 1 93 ? 17.902 9.674 -6.866 1.00 95.00 93 ASP A CA 1
ATOM 709 C C . ASP A 1 93 ? 16.593 8.890 -6.654 1.00 95.00 93 ASP A C 1
ATOM 711 O O . ASP A 1 93 ? 15.952 8.970 -5.599 1.00 95.00 93 ASP A O 1
ATOM 715 N N . ASN A 1 94 ? 16.213 8.086 -7.649 1.00 93.00 94 ASN A N 1
ATOM 716 C CA . ASN A 1 94 ? 15.097 7.144 -7.565 1.00 93.00 94 ASN A CA 1
ATOM 717 C C . ASN A 1 94 ? 15.453 5.847 -6.812 1.00 93.00 94 ASN A C 1
ATOM 719 O O . ASN A 1 94 ? 14.754 4.850 -6.967 1.00 93.00 94 ASN A O 1
ATOM 723 N N . GLN A 1 95 ? 16.507 5.825 -5.995 1.00 95.88 95 GLN A N 1
ATOM 724 C CA . GLN A 1 95 ? 16.905 4.688 -5.161 1.00 95.88 95 GLN A CA 1
ATOM 725 C C . GLN A 1 95 ? 17.032 3.352 -5.935 1.00 95.88 95 GLN A C 1
ATOM 727 O O . GLN A 1 95 ? 16.438 2.348 -5.527 1.00 95.88 95 GLN A O 1
ATOM 732 N N . PRO A 1 96 ? 17.845 3.284 -7.010 1.00 95.19 96 PRO A N 1
ATOM 733 C CA . PRO A 1 96 ? 17.906 2.126 -7.916 1.00 95.19 96 PRO A CA 1
ATOM 734 C C . PRO A 1 96 ? 18.492 0.854 -7.278 1.00 95.19 96 PRO A C 1
ATOM 736 O O . PRO A 1 96 ? 18.488 -0.208 -7.884 1.00 95.19 96 PRO A O 1
ATOM 739 N N . ARG A 1 97 ? 19.036 0.938 -6.055 1.00 93.75 97 ARG A N 1
ATOM 740 C CA . ARG A 1 97 ? 19.487 -0.238 -5.286 1.00 93.75 97 ARG A CA 1
ATOM 741 C C . ARG A 1 97 ? 18.374 -0.896 -4.479 1.00 93.75 97 ARG A C 1
ATOM 743 O O . ARG A 1 97 ? 18.515 -2.048 -4.089 1.00 93.75 97 ARG A O 1
ATOM 750 N N . PHE A 1 98 ? 17.319 -0.148 -4.169 1.00 95.25 98 PHE A N 1
ATOM 751 C CA . PHE A 1 98 ? 16.191 -0.642 -3.383 1.00 95.25 98 PHE A CA 1
ATOM 752 C C . PHE A 1 98 ? 14.986 -0.953 -4.255 1.00 95.25 98 PHE A C 1
ATOM 754 O O . PHE A 1 98 ? 14.220 -1.847 -3.901 1.00 95.25 98 PHE A O 1
ATOM 761 N N . TRP A 1 99 ? 14.844 -0.243 -5.373 1.00 96.81 99 TRP A N 1
ATOM 762 C CA . TRP A 1 99 ? 13.695 -0.336 -6.258 1.00 96.81 99 TRP A CA 1
ATOM 763 C C . TRP A 1 99 ? 14.091 -0.854 -7.628 1.00 96.81 99 TRP A C 1
ATOM 765 O O . TRP A 1 99 ? 15.039 -0.359 -8.234 1.00 96.81 99 TRP A O 1
ATOM 775 N N . ASP A 1 100 ? 13.306 -1.813 -8.085 1.00 96.00 100 ASP A N 1
ATOM 776 C CA . ASP A 1 100 ? 13.270 -2.306 -9.446 1.00 96.00 100 ASP A CA 1
ATOM 777 C C . ASP A 1 100 ? 12.190 -1.562 -10.233 1.00 96.00 100 ASP A C 1
ATOM 779 O O . ASP A 1 100 ? 11.124 -1.253 -9.689 1.00 96.00 100 ASP A O 1
ATOM 783 N N . GLU A 1 101 ? 12.463 -1.291 -11.504 1.00 94.75 101 GLU A N 1
ATOM 784 C CA . GLU A 1 101 ? 11.532 -0.667 -12.442 1.00 94.75 101 GLU A CA 1
ATOM 785 C C . GLU A 1 101 ? 11.445 -1.541 -13.689 1.00 94.75 101 GLU A C 1
ATOM 787 O O . GLU A 1 101 ? 12.435 -1.744 -14.389 1.00 94.75 101 GLU A O 1
ATOM 792 N N . THR A 1 102 ? 10.257 -2.080 -13.951 1.00 92.12 102 THR A N 1
ATOM 793 C CA . THR A 1 102 ? 9.992 -2.959 -15.091 1.00 92.12 102 THR A CA 1
ATOM 794 C C . THR A 1 102 ? 8.831 -2.413 -15.913 1.00 92.12 102 THR A C 1
ATOM 796 O O . THR A 1 102 ? 7.776 -2.077 -15.369 1.00 92.12 102 THR A O 1
ATOM 799 N N . GLU A 1 103 ? 9.015 -2.372 -17.232 1.00 84.75 103 GLU A N 1
ATOM 800 C CA . GLU A 1 103 ? 8.005 -1.944 -18.202 1.00 84.75 103 GLU A CA 1
ATOM 801 C C . GLU A 1 103 ? 7.490 -3.164 -18.974 1.00 84.75 103 GLU A C 1
ATOM 803 O O . GLU A 1 103 ? 8.268 -3.888 -19.597 1.00 84.75 103 GLU A O 1
ATOM 808 N N . GLY A 1 104 ? 6.181 -3.413 -18.925 1.00 72.19 104 GLY A N 1
ATOM 809 C CA . GLY A 1 104 ? 5.552 -4.523 -19.644 1.00 72.19 104 GLY A CA 1
ATOM 810 C C . GLY A 1 104 ? 5.359 -4.252 -21.139 1.00 72.19 104 GLY A C 1
ATOM 811 O O . GLY A 1 104 ? 5.411 -5.180 -21.942 1.00 72.19 104 GLY A O 1
ATOM 812 N N . LEU A 1 105 ? 5.155 -2.987 -21.516 1.00 71.12 105 LEU A N 1
ATOM 813 C CA . LEU A 1 105 ? 5.102 -2.499 -22.896 1.00 71.12 105 LEU A CA 1
ATOM 814 C C . LEU A 1 105 ? 5.749 -1.110 -22.959 1.00 71.12 105 LEU A C 1
ATOM 816 O O . LEU A 1 105 ? 5.734 -0.372 -21.973 1.00 71.12 105 LEU A O 1
ATOM 820 N N . LEU A 1 106 ? 6.335 -0.788 -24.113 1.00 65.38 106 LEU A N 1
ATOM 821 C CA . LEU A 1 106 ? 6.958 0.509 -24.378 1.00 65.38 106 LEU A CA 1
ATOM 822 C C . LEU A 1 106 ? 5.857 1.569 -24.390 1.00 65.38 106 LEU A C 1
ATOM 824 O O . LEU A 1 106 ? 4.877 1.335 -25.080 1.00 65.38 106 LEU A O 1
ATOM 828 N N . ASP A 1 107 ? 6.021 2.633 -23.593 1.00 78.19 107 ASP A N 1
ATOM 829 C CA . ASP A 1 107 ? 5.286 3.925 -23.597 1.00 78.19 107 ASP A CA 1
ATOM 830 C C . ASP A 1 107 ? 5.299 4.594 -22.210 1.00 78.19 107 ASP A C 1
ATOM 832 O O . ASP A 1 107 ? 4.800 5.709 -22.041 1.00 78.19 107 ASP A O 1
ATOM 836 N N . PHE A 1 108 ? 5.885 3.936 -21.208 1.00 88.06 108 PHE A N 1
ATOM 837 C CA . PHE A 1 108 ? 6.084 4.505 -19.885 1.00 88.06 108 PHE A CA 1
ATOM 838 C C . PHE A 1 108 ? 7.415 5.251 -19.772 1.00 88.06 108 PHE A C 1
ATOM 840 O O . PHE A 1 108 ? 8.379 5.004 -20.491 1.00 88.06 108 PHE A O 1
ATOM 847 N N . THR A 1 109 ? 7.458 6.197 -18.843 1.00 88.88 109 THR A N 1
ATOM 848 C CA . THR A 1 109 ? 8.669 6.914 -18.457 1.00 88.88 109 THR A CA 1
ATOM 849 C C . THR A 1 109 ? 8.696 7.073 -16.945 1.00 88.88 109 THR A C 1
ATOM 851 O O . THR A 1 109 ? 7.701 7.507 -16.358 1.00 88.88 109 THR A O 1
ATOM 854 N N . SER A 1 110 ? 9.851 6.824 -16.331 1.00 92.56 110 SER A N 1
ATOM 855 C CA . SER A 1 110 ? 10.108 7.094 -14.916 1.00 92.56 110 SER A CA 1
ATOM 856 C C . SER A 1 110 ? 11.138 8.208 -14.775 1.00 92.56 110 SER A C 1
ATOM 858 O O . SER A 1 110 ? 12.270 8.089 -15.243 1.00 92.56 110 SER A O 1
ATOM 860 N N . THR A 1 111 ? 10.742 9.331 -14.174 1.00 94.44 111 THR A N 1
ATOM 861 C CA . THR A 1 111 ? 11.617 10.502 -14.015 1.00 94.44 111 THR A CA 1
ATOM 862 C C . 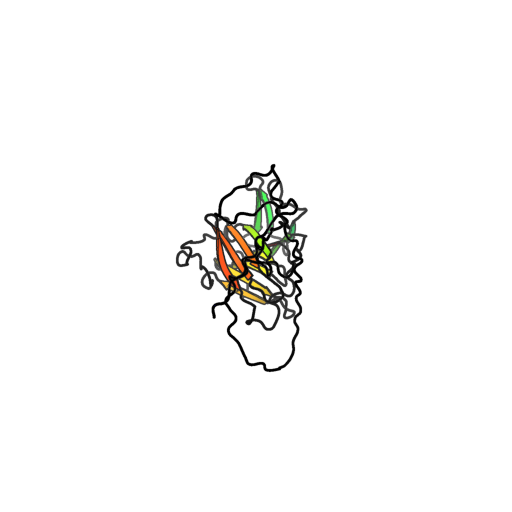THR A 1 111 ? 11.696 10.938 -12.561 1.00 94.44 111 THR A C 1
ATOM 864 O O . THR A 1 111 ? 10.698 11.330 -11.954 1.00 94.44 111 THR A O 1
ATOM 867 N N . HIS A 1 112 ? 12.909 10.922 -12.012 1.00 96.12 112 HIS A N 1
ATOM 868 C CA . HIS A 1 112 ? 13.204 11.449 -10.682 1.00 96.12 112 HIS A CA 1
ATOM 869 C C . HIS A 1 112 ? 13.335 12.973 -10.676 1.00 96.12 112 HIS A C 1
ATOM 871 O O . HIS A 1 112 ? 13.857 13.580 -11.611 1.00 96.12 112 HIS A O 1
ATOM 877 N N . SER A 1 113 ? 12.905 13.591 -9.580 1.00 94.56 113 SER A N 1
ATOM 878 C CA . SER A 1 113 ? 13.089 15.010 -9.308 1.00 94.56 113 SER A CA 1
ATOM 879 C C . SER A 1 113 ? 13.679 15.225 -7.917 1.00 94.56 113 SER A C 1
ATOM 881 O O . SER A 1 113 ? 13.016 15.003 -6.904 1.00 94.56 113 SER A O 1
ATOM 883 N N . VAL A 1 114 ? 14.896 15.773 -7.869 1.00 93.88 114 VAL A N 1
ATOM 884 C CA . VAL A 1 114 ? 15.563 16.200 -6.623 1.00 93.88 114 VAL A CA 1
ATOM 885 C C . VAL A 1 114 ? 14.811 17.318 -5.893 1.00 93.88 114 VAL A C 1
ATOM 887 O O . VAL A 1 114 ? 14.864 17.399 -4.672 1.00 93.88 114 VAL A O 1
ATOM 890 N N . LEU A 1 115 ? 14.080 18.174 -6.619 1.00 94.00 115 LEU A N 1
ATOM 891 C CA . LEU A 1 115 ? 13.351 19.307 -6.031 1.00 94.00 115 LEU A CA 1
ATOM 892 C C . LEU A 1 115 ? 12.130 18.859 -5.230 1.00 94.00 115 LEU A C 1
ATOM 894 O O . LEU A 1 115 ? 11.754 19.503 -4.256 1.00 94.00 115 LEU A O 1
ATOM 898 N N . THR A 1 116 ? 11.500 17.770 -5.665 1.00 92.19 116 THR A N 1
ATOM 899 C CA . THR A 1 116 ? 10.306 17.211 -5.018 1.00 92.19 116 THR A CA 1
ATOM 900 C C . THR A 1 116 ? 10.600 15.924 -4.253 1.00 92.19 116 THR A C 1
ATOM 902 O O . THR A 1 116 ? 9.692 15.381 -3.632 1.00 92.19 116 THR A O 1
ATOM 905 N N . ALA A 1 117 ? 11.848 15.440 -4.300 1.00 93.81 117 ALA A N 1
ATOM 906 C CA . ALA A 1 117 ? 12.284 14.155 -3.762 1.00 93.81 117 ALA A CA 1
ATOM 907 C C . ALA A 1 117 ? 11.326 13.006 -4.131 1.00 93.81 117 ALA A C 1
ATOM 909 O O . ALA A 1 117 ? 10.908 12.222 -3.277 1.00 93.81 117 ALA A O 1
ATOM 910 N N . SER A 1 118 ? 10.929 12.951 -5.405 1.00 93.50 118 SER A N 1
ATOM 911 C CA . SER A 1 118 ? 9.917 12.019 -5.903 1.00 93.50 118 SER A CA 1
ATOM 912 C C . SER A 1 118 ? 10.251 11.512 -7.302 1.00 93.50 118 SER A C 1
ATOM 914 O O . SER A 1 118 ? 11.029 12.130 -8.032 1.00 93.50 118 SER A O 1
ATOM 916 N N . THR A 1 119 ? 9.642 10.391 -7.673 1.00 94.38 119 THR A N 1
ATOM 917 C CA . THR A 1 119 ? 9.701 9.826 -9.020 1.00 94.38 119 THR A CA 1
ATOM 918 C C . THR A 1 119 ? 8.310 9.887 -9.619 1.00 94.38 119 THR A C 1
ATOM 920 O O . THR A 1 119 ? 7.339 9.460 -8.995 1.00 94.38 119 THR A O 1
ATOM 923 N N . VAL A 1 120 ? 8.221 10.447 -10.820 1.00 91.81 120 VAL A N 1
ATOM 924 C CA . VAL A 1 120 ? 6.984 10.536 -11.587 1.00 91.81 120 VAL A CA 1
ATOM 925 C C . VAL A 1 120 ? 7.001 9.441 -12.637 1.00 91.81 120 VAL A C 1
ATOM 927 O O . VAL A 1 120 ? 7.894 9.410 -13.482 1.00 91.81 120 VAL A O 1
ATOM 930 N N . ILE A 1 121 ? 6.001 8.568 -12.563 1.00 89.94 121 ILE A N 1
ATOM 931 C CA . ILE A 1 121 ? 5.699 7.585 -13.597 1.00 89.94 121 ILE A CA 1
ATOM 932 C C . ILE A 1 121 ? 4.637 8.217 -14.497 1.00 89.94 121 ILE A C 1
ATOM 934 O O . ILE A 1 121 ? 3.590 8.655 -14.013 1.00 89.94 121 ILE A O 1
ATOM 938 N N . SER A 1 122 ? 4.917 8.293 -15.790 1.00 86.31 122 SER A N 1
ATOM 939 C CA . SER A 1 122 ? 3.984 8.772 -16.812 1.00 86.31 122 SER A CA 1
ATOM 940 C C . SER A 1 122 ? 3.944 7.814 -17.990 1.00 86.31 122 SER A C 1
ATOM 942 O O . SER A 1 122 ? 4.860 7.020 -18.168 1.00 86.31 122 SER A O 1
ATOM 944 N N . TYR A 1 123 ? 2.875 7.896 -18.773 1.00 83.62 123 TYR A N 1
ATOM 945 C CA . TYR A 1 123 ? 2.706 7.182 -20.033 1.00 83.62 123 TYR A CA 1
ATOM 946 C C . TYR A 1 123 ? 2.083 8.125 -21.064 1.00 83.62 123 TYR A C 1
ATOM 948 O O . TYR A 1 123 ? 1.470 9.130 -20.684 1.00 83.62 123 TYR A O 1
ATOM 956 N N . ASP A 1 124 ? 2.254 7.835 -22.353 1.00 77.88 124 ASP A N 1
ATOM 957 C CA . ASP A 1 124 ? 1.597 8.613 -23.405 1.00 77.88 124 ASP A CA 1
ATOM 958 C C . ASP A 1 124 ? 0.073 8.401 -23.357 1.00 77.88 124 ASP A C 1
ATOM 960 O O . ASP A 1 124 ? -0.411 7.281 -23.218 1.00 77.88 124 ASP A O 1
ATOM 964 N N . ALA A 1 125 ? -0.714 9.469 -23.491 1.00 67.88 125 ALA A N 1
ATOM 965 C CA . ALA A 1 125 ? -2.175 9.412 -23.393 1.00 67.88 125 ALA A CA 1
ATOM 966 C C . ALA A 1 125 ? -2.822 8.551 -24.496 1.00 67.88 125 ALA A C 1
ATOM 968 O O . ALA A 1 125 ? -3.969 8.132 -24.352 1.00 67.88 125 ALA A O 1
ATOM 969 N N . GLY A 1 126 ? -2.096 8.303 -25.592 1.00 68.19 126 GLY A N 1
ATOM 970 C CA . GLY A 1 126 ? -2.497 7.388 -26.661 1.00 68.19 126 GLY A CA 1
ATOM 971 C C . GLY A 1 126 ? -2.133 5.919 -26.422 1.00 68.19 126 GLY A C 1
ATOM 972 O O . GLY A 1 126 ? -2.555 5.079 -27.216 1.00 68.19 126 GLY A O 1
ATOM 973 N N . ALA A 1 127 ? -1.372 5.597 -25.369 1.00 69.94 127 ALA A N 1
ATOM 974 C CA . ALA A 1 127 ? -0.950 4.231 -25.087 1.00 69.94 127 ALA A CA 1
ATOM 975 C C . ALA A 1 127 ? -2.155 3.367 -24.692 1.00 69.94 127 ALA A C 1
ATOM 977 O O . ALA A 1 127 ? -2.913 3.684 -23.768 1.00 69.94 127 ALA A O 1
ATOM 978 N N . THR A 1 128 ? -2.331 2.253 -25.398 1.00 71.19 128 THR A N 1
ATOM 979 C CA . THR A 1 128 ? -3.381 1.269 -25.127 1.00 71.19 128 THR A CA 1
ATOM 980 C C . THR A 1 128 ? -2.746 -0.032 -24.667 1.00 71.19 128 THR A C 1
ATOM 982 O O . THR A 1 128 ? -2.121 -0.729 -25.467 1.00 71.19 128 THR A O 1
ATOM 985 N N . GLY A 1 129 ? -2.950 -0.378 -23.396 1.00 71.88 129 GLY A N 1
ATOM 986 C CA . GLY A 1 129 ? -2.345 -1.555 -22.787 1.00 71.88 129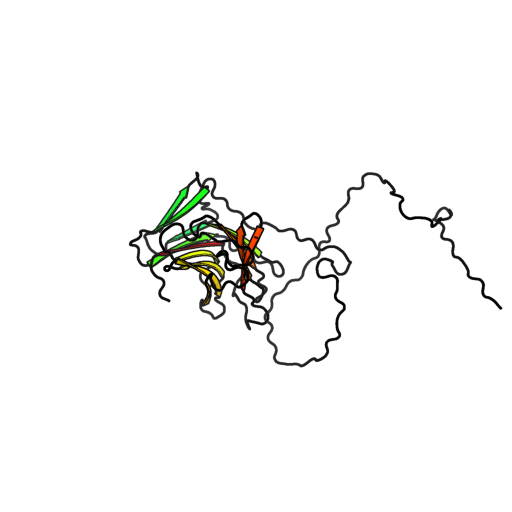 GLY A CA 1
ATOM 987 C C . GLY A 1 129 ? -0.900 -1.307 -22.353 1.00 71.88 129 GLY A C 1
ATOM 988 O O . GLY A 1 129 ? -0.162 -0.539 -22.960 1.00 71.88 129 GLY A O 1
ATOM 989 N N . GLY A 1 130 ? -0.499 -1.973 -21.274 1.00 83.75 130 GLY A N 1
ATOM 990 C CA . GLY A 1 130 ? 0.847 -1.891 -20.715 1.00 83.75 130 GLY A CA 1
ATOM 991 C C . GLY A 1 130 ? 0.823 -1.567 -19.230 1.00 83.75 130 GLY A C 1
ATOM 992 O O . GLY A 1 130 ? -0.041 -0.835 -18.750 1.00 83.75 130 GLY A O 1
ATOM 993 N N . THR A 1 131 ? 1.791 -2.119 -18.508 1.00 89.56 131 THR A N 1
ATOM 994 C CA . THR A 1 131 ? 1.937 -1.945 -17.064 1.00 89.56 131 THR A CA 1
ATOM 995 C C . THR A 1 131 ? 3.364 -1.528 -16.762 1.00 89.56 131 THR A C 1
ATOM 997 O O . THR A 1 131 ? 4.309 -2.176 -17.210 1.00 89.56 131 THR A O 1
ATOM 1000 N N . PHE A 1 132 ? 3.516 -0.467 -15.983 1.00 92.88 132 PHE A N 1
ATOM 1001 C CA . PHE A 1 132 ? 4.774 -0.095 -15.361 1.00 92.88 132 PHE A CA 1
ATOM 1002 C C . PHE A 1 132 ? 4.734 -0.475 -13.893 1.00 92.88 132 PHE A C 1
ATOM 1004 O O . PHE A 1 132 ? 3.847 -0.035 -13.155 1.00 92.88 132 PHE A O 1
ATOM 1011 N N . THR A 1 133 ? 5.716 -1.258 -13.466 1.00 95.19 133 THR A N 1
ATOM 1012 C CA . THR A 1 133 ? 5.832 -1.724 -12.088 1.00 95.19 133 THR A CA 1
ATOM 1013 C C . THR A 1 133 ? 7.119 -1.196 -11.487 1.00 95.19 133 THR A C 1
ATOM 1015 O O . THR A 1 133 ? 8.212 -1.490 -11.963 1.00 95.19 133 THR A O 1
ATOM 1018 N N . ARG A 1 134 ? 6.980 -0.453 -10.389 1.00 96.19 134 ARG A N 1
ATOM 1019 C CA . ARG A 1 134 ? 8.081 -0.041 -9.525 1.00 96.19 134 ARG A CA 1
ATOM 1020 C C . ARG A 1 134 ? 7.937 -0.724 -8.174 1.00 96.19 134 ARG A C 1
ATOM 1022 O O . ARG A 1 134 ? 7.019 -0.408 -7.419 1.00 96.19 134 ARG A O 1
ATOM 1029 N N . GLN A 1 135 ? 8.841 -1.636 -7.841 1.00 96.94 135 GLN A N 1
ATOM 1030 C CA . GLN A 1 135 ? 8.733 -2.467 -6.637 1.00 96.94 135 GLN A CA 1
ATOM 1031 C C . GLN A 1 135 ? 10.051 -2.575 -5.880 1.00 96.94 135 GLN A C 1
ATOM 1033 O O . GLN A 1 135 ? 11.116 -2.416 -6.466 1.00 96.94 135 GLN A O 1
ATOM 1038 N N . SER A 1 136 ? 10.008 -2.854 -4.579 1.00 97.81 136 SER A N 1
ATOM 1039 C CA . SER A 1 136 ? 11.230 -3.141 -3.831 1.00 97.81 136 SER A CA 1
ATOM 1040 C C . SER A 1 136 ? 11.831 -4.488 -4.248 1.00 97.81 136 SER A C 1
ATOM 1042 O O . SER A 1 136 ? 11.106 -5.471 -4.386 1.00 97.81 136 SER A O 1
ATOM 1044 N N . PHE A 1 137 ? 13.161 -4.570 -4.376 1.00 95.88 137 PHE A N 1
ATOM 1045 C CA . PHE A 1 137 ? 13.843 -5.865 -4.551 1.00 95.88 137 PHE A CA 1
ATOM 1046 C C . PHE A 1 137 ? 13.622 -6.773 -3.343 1.00 95.88 137 PHE A C 1
ATOM 1048 O O . PHE A 1 137 ? 13.457 -7.986 -3.459 1.00 95.88 137 PHE A O 1
ATOM 1055 N N . MET A 1 138 ? 13.648 -6.165 -2.157 1.00 95.00 138 MET A N 1
ATOM 1056 C CA . MET A 1 138 ? 13.404 -6.871 -0.916 1.00 95.00 138 MET A CA 1
ATOM 1057 C C . MET A 1 138 ? 11.916 -7.180 -0.783 1.00 95.00 138 MET A C 1
ATOM 1059 O O . MET A 1 138 ? 11.064 -6.305 -0.942 1.00 95.00 138 MET A O 1
ATOM 1063 N N . ARG A 1 139 ? 11.635 -8.431 -0.433 1.00 96.12 139 ARG A N 1
ATOM 1064 C CA . ARG A 1 139 ? 10.351 -8.868 0.106 1.00 96.12 139 ARG A CA 1
ATOM 1065 C C . ARG A 1 139 ? 10.508 -8.960 1.616 1.00 96.12 139 ARG A C 1
ATOM 1067 O O . ARG A 1 139 ? 11.534 -9.449 2.096 1.00 96.12 139 ARG A O 1
ATOM 1074 N N . PHE A 1 140 ? 9.542 -8.448 2.364 1.00 95.31 140 PHE A N 1
ATOM 1075 C CA . PHE A 1 140 ? 9.709 -8.280 3.805 1.00 95.31 140 PHE A CA 1
ATOM 1076 C C . PHE A 1 140 ? 9.076 -9.444 4.551 1.00 95.31 140 PHE A C 1
ATOM 1078 O O . PHE A 1 140 ? 7.909 -9.752 4.349 1.00 95.31 140 PHE A O 1
ATOM 1085 N N . ASN A 1 141 ? 9.850 -10.100 5.414 1.00 93.56 141 ASN A N 1
ATOM 1086 C CA . ASN A 1 141 ? 9.335 -11.215 6.197 1.00 93.56 141 ASN A CA 1
ATOM 1087 C C . ASN A 1 141 ? 8.353 -10.713 7.257 1.00 93.56 141 ASN A C 1
ATOM 1089 O O . ASN A 1 141 ? 8.737 -9.975 8.169 1.00 93.56 141 ASN A O 1
ATOM 1093 N N . TYR A 1 142 ? 7.111 -11.172 7.163 1.00 92.69 142 TYR A N 1
ATOM 1094 C CA . TYR A 1 142 ? 6.126 -11.021 8.218 1.00 92.69 142 TYR A CA 1
ATOM 1095 C C . TYR A 1 142 ? 6.560 -11.814 9.454 1.00 92.69 142 TYR A C 1
ATOM 1097 O O . TYR A 1 142 ? 7.035 -12.947 9.349 1.00 92.69 142 TYR A O 1
ATOM 1105 N N . GLN A 1 143 ? 6.382 -11.223 10.634 1.00 89.81 143 GLN A N 1
ATOM 1106 C CA . GLN A 1 143 ? 6.637 -11.879 11.914 1.00 89.81 143 GLN A CA 1
ATOM 1107 C C . GLN A 1 143 ? 5.293 -12.310 12.511 1.00 89.81 143 GLN A C 1
ATOM 1109 O O . GLN A 1 143 ? 4.543 -11.444 12.968 1.00 89.81 143 GLN A O 1
ATOM 1114 N N . PRO A 1 144 ? 4.969 -13.619 12.520 1.00 86.56 144 PRO A N 1
ATOM 1115 C CA . PRO A 1 144 ? 3.768 -14.137 13.167 1.00 86.56 144 PRO A CA 1
ATOM 1116 C C . PRO A 1 144 ? 3.543 -13.537 14.560 1.00 86.56 144 PRO A C 1
ATOM 1118 O O . PRO A 1 144 ? 4.479 -13.431 15.352 1.00 86.56 144 PRO A O 1
ATOM 1121 N N . GLY A 1 145 ? 2.298 -13.132 14.834 1.00 84.06 145 GLY A N 1
ATOM 1122 C CA . GLY A 1 145 ? 1.859 -12.510 16.092 1.00 84.06 145 GLY A CA 1
ATOM 1123 C C . GLY A 1 145 ? 2.300 -11.060 16.314 1.00 84.06 145 GLY A C 1
ATOM 1124 O O . GLY A 1 145 ? 2.079 -10.518 17.392 1.00 84.06 145 GLY A O 1
ATOM 1125 N N . LYS A 1 146 ? 2.872 -10.406 15.297 1.00 86.88 146 LYS A N 1
ATOM 1126 C CA . LYS A 1 146 ? 3.033 -8.947 15.250 1.00 86.88 146 LYS A CA 1
ATOM 1127 C C . LYS A 1 146 ? 2.242 -8.392 14.072 1.00 86.88 146 LYS A C 1
ATOM 1129 O O . LYS A 1 146 ? 2.174 -9.035 13.024 1.00 86.88 146 LYS A O 1
ATOM 1134 N N . SER A 1 147 ? 1.644 -7.212 14.220 1.00 91.25 147 SER A N 1
ATOM 1135 C CA . SER A 1 147 ? 1.106 -6.520 13.047 1.00 91.25 147 SER A CA 1
ATOM 1136 C C . SER A 1 147 ? 2.255 -5.943 12.223 1.00 91.25 147 SER A C 1
ATOM 1138 O O . SER A 1 147 ? 3.337 -5.649 12.745 1.00 91.25 147 SER A O 1
ATOM 1140 N N . GLN A 1 148 ? 2.038 -5.822 10.920 1.00 94.00 148 GLN A N 1
ATOM 1141 C CA . GLN A 1 148 ? 2.967 -5.167 10.020 1.00 94.00 148 GLN A CA 1
ATOM 1142 C C . GLN A 1 148 ? 2.348 -3.857 9.548 1.00 94.00 148 GLN A C 1
ATOM 1144 O O . GLN A 1 148 ? 1.297 -3.854 8.910 1.00 94.00 148 GLN A O 1
ATOM 1149 N N . LEU A 1 149 ? 3.034 -2.757 9.862 1.00 95.75 149 LEU A N 1
ATOM 1150 C CA . LEU A 1 149 ? 2.657 -1.406 9.471 1.00 95.75 149 LEU A CA 1
ATOM 1151 C C . LEU A 1 149 ? 3.481 -0.968 8.259 1.00 95.75 149 LEU A C 1
ATOM 1153 O O . LEU A 1 149 ? 4.711 -0.934 8.309 1.00 95.75 149 LEU A O 1
ATOM 1157 N N . ILE A 1 150 ? 2.792 -0.588 7.191 1.00 97.44 150 ILE A N 1
ATOM 1158 C CA . ILE A 1 150 ? 3.363 -0.045 5.966 1.00 97.44 150 ILE A CA 1
ATOM 1159 C C . ILE A 1 150 ? 2.819 1.365 5.780 1.00 97.44 150 ILE A C 1
ATOM 1161 O O . ILE A 1 150 ? 1.612 1.595 5.835 1.00 97.44 150 ILE A O 1
ATOM 1165 N N . MET A 1 151 ? 3.730 2.306 5.540 1.00 97.38 151 MET A N 1
ATOM 1166 C CA . MET A 1 151 ? 3.407 3.684 5.193 1.00 97.38 151 MET A CA 1
ATOM 1167 C C . MET A 1 151 ? 4.070 4.022 3.864 1.00 97.38 151 MET A C 1
ATOM 1169 O O . MET A 1 151 ? 5.283 3.871 3.713 1.00 97.38 151 MET A O 1
ATOM 1173 N N . MET A 1 152 ? 3.273 4.458 2.895 1.00 97.25 152 MET A N 1
ATOM 1174 C CA . MET A 1 152 ? 3.739 4.797 1.552 1.00 97.25 152 MET A CA 1
ATOM 1175 C C . MET A 1 152 ? 3.161 6.136 1.127 1.00 97.25 152 MET A C 1
ATOM 1177 O O . MET A 1 152 ? 2.009 6.438 1.414 1.00 97.25 152 MET A O 1
ATOM 1181 N N . THR A 1 153 ? 3.953 6.939 0.426 1.00 95.81 153 THR A N 1
ATOM 1182 C CA . THR A 1 153 ? 3.547 8.283 0.012 1.00 95.81 153 THR A CA 1
ATOM 1183 C C . THR A 1 153 ? 3.371 8.324 -1.492 1.00 95.81 153 THR A C 1
ATOM 1185 O O . THR A 1 153 ? 4.233 7.858 -2.235 1.00 95.81 153 THR A O 1
ATOM 1188 N N . GLY A 1 154 ? 2.287 8.930 -1.960 1.00 94.00 154 GLY A N 1
ATOM 1189 C CA . GLY A 1 154 ? 2.056 9.078 -3.389 1.00 94.00 154 GLY A CA 1
ATOM 1190 C C . GLY A 1 154 ? 0.869 9.965 -3.708 1.00 94.00 154 GLY A C 1
ATOM 1191 O O . GLY A 1 154 ? 0.138 10.404 -2.822 1.00 94.00 154 GLY A O 1
ATOM 1192 N N . ILE A 1 155 ? 0.687 10.221 -4.998 1.00 92.38 155 ILE A N 1
ATOM 1193 C CA . ILE A 1 155 ? -0.541 10.794 -5.541 1.00 92.38 155 ILE A CA 1
ATOM 1194 C C . ILE A 1 155 ? -1.176 9.682 -6.359 1.00 92.38 155 ILE A C 1
ATOM 1196 O O . ILE A 1 155 ? -0.592 9.259 -7.355 1.00 92.38 155 ILE A O 1
ATOM 1200 N N . LEU A 1 156 ? -2.342 9.204 -5.931 1.00 86.25 156 LEU A N 1
ATOM 1201 C CA . LEU A 1 156 ? -3.019 8.114 -6.632 1.00 86.25 156 LEU A CA 1
ATOM 1202 C C . LEU A 1 156 ? -3.575 8.594 -7.977 1.00 86.25 156 LEU A C 1
ATOM 1204 O O . LEU A 1 156 ? -3.551 7.854 -8.951 1.00 86.25 156 LEU A O 1
ATOM 1208 N N . ARG A 1 157 ? -4.000 9.864 -8.054 1.00 81.56 157 ARG A N 1
ATOM 1209 C CA . ARG A 1 157 ? -4.613 10.425 -9.258 1.00 81.56 157 ARG A CA 1
ATOM 1210 C C . ARG A 1 157 ? -4.195 11.868 -9.539 1.00 81.56 157 ARG A C 1
ATOM 1212 O O . ARG A 1 157 ? -4.946 12.808 -9.303 1.00 81.56 157 ARG A O 1
ATOM 1219 N N . LYS A 1 158 ? -3.000 12.068 -10.098 1.00 79.19 158 LYS A N 1
ATOM 1220 C CA . LYS A 1 158 ? -2.513 13.422 -10.430 1.00 79.19 158 LYS A CA 1
ATOM 1221 C C . LYS A 1 158 ? -3.201 14.033 -11.659 1.00 79.19 158 LYS A C 1
ATOM 1223 O O . LYS A 1 158 ? -3.493 15.226 -11.662 1.00 79.19 158 LYS A O 1
ATOM 1228 N N . SER A 1 159 ? -3.415 13.236 -12.704 1.00 74.38 159 SER A N 1
ATOM 1229 C CA . SER A 1 159 ? -4.026 13.660 -13.970 1.00 74.38 159 SER A CA 1
ATOM 1230 C C . SER A 1 159 ? -4.477 12.447 -14.784 1.00 74.38 159 SER A C 1
ATOM 1232 O O . SER A 1 159 ? -3.810 11.416 -14.748 1.00 74.38 159 SER A O 1
ATOM 1234 N N . GLY A 1 160 ? -5.560 12.594 -15.550 1.00 74.81 160 GLY A N 1
ATOM 1235 C CA . GLY A 1 160 ? -6.152 11.493 -16.312 1.00 74.81 160 GLY A CA 1
ATOM 1236 C C . GLY A 1 160 ? -6.872 10.474 -15.425 1.00 74.81 160 GLY A C 1
ATOM 1237 O O . GLY A 1 160 ? -7.219 10.768 -14.274 1.00 74.81 160 GLY A O 1
ATOM 1238 N N . SER A 1 161 ? -7.073 9.285 -15.990 1.00 74.56 161 SER A N 1
ATOM 1239 C CA . SER A 1 161 ? -7.753 8.158 -15.345 1.00 74.56 161 SER A CA 1
ATOM 1240 C C . SER A 1 161 ? -6.990 6.849 -15.605 1.00 74.56 161 SER A C 1
ATOM 1242 O O . SER A 1 161 ? -7.508 5.965 -16.281 1.00 74.56 161 SER A O 1
ATOM 1244 N N . PRO A 1 162 ? -5.720 6.718 -15.174 1.00 77.94 162 PRO A N 1
ATOM 1245 C CA . PRO A 1 162 ? -5.038 5.430 -15.215 1.00 77.94 162 PRO A CA 1
ATOM 1246 C C . PRO A 1 162 ? -5.541 4.493 -14.117 1.00 77.94 162 PRO A C 1
ATOM 1248 O O . PRO A 1 162 ? -6.008 4.941 -13.065 1.00 77.94 162 PRO A O 1
ATOM 1251 N N . LEU A 1 163 ? -5.310 3.192 -14.309 1.00 88.50 163 LEU A N 1
ATOM 1252 C CA . LEU A 1 163 ? -5.257 2.286 -13.170 1.00 88.50 163 LEU A CA 1
ATOM 1253 C C . LEU A 1 163 ? -3.931 2.506 -12.437 1.00 88.50 163 LEU A C 1
ATOM 1255 O O . LEU A 1 163 ? -2.877 2.063 -12.897 1.00 88.50 163 LEU A O 1
ATOM 1259 N N . ALA A 1 164 ? -3.988 3.212 -11.312 1.00 91.62 164 ALA A N 1
ATOM 1260 C CA . ALA A 1 164 ? -2.851 3.449 -10.434 1.00 91.62 164 ALA A CA 1
ATOM 1261 C C . ALA A 1 164 ? -3.032 2.646 -9.150 1.00 91.62 164 ALA A C 1
ATOM 1263 O O . ALA A 1 164 ? -4.105 2.668 -8.554 1.00 91.62 164 ALA A O 1
ATOM 1264 N N . GLN A 1 165 ? -1.984 1.949 -8.724 1.00 95.19 165 GLN A N 1
ATOM 1265 C CA . GLN A 1 165 ? -1.999 1.083 -7.552 1.00 95.19 165 GLN A CA 1
ATOM 1266 C C . GLN A 1 165 ? -0.795 1.388 -6.661 1.00 95.19 165 GLN A C 1
ATOM 1268 O O . GLN A 1 165 ? 0.335 1.514 -7.139 1.00 95.19 165 GLN A O 1
ATOM 1273 N N . ILE A 1 166 ? -1.036 1.503 -5.357 1.00 97.38 166 ILE A N 1
ATOM 1274 C CA . ILE A 1 166 ? -0.004 1.731 -4.342 1.00 97.38 166 ILE A CA 1
ATOM 1275 C C . ILE A 1 166 ? -0.255 0.833 -3.138 1.00 97.38 166 ILE A C 1
ATOM 1277 O O . ILE A 1 166 ? -1.342 0.838 -2.557 1.00 97.38 166 ILE A O 1
ATOM 1281 N N . GLY A 1 167 ? 0.759 0.078 -2.728 1.00 98.00 167 GLY A N 1
ATOM 1282 C CA . GLY A 1 167 ? 0.652 -0.719 -1.516 1.00 98.00 167 GLY A CA 1
ATOM 1283 C C . GLY A 1 167 ? 1.697 -1.811 -1.397 1.00 98.00 167 GLY A C 1
ATOM 1284 O O . GLY A 1 167 ? 2.820 -1.702 -1.887 1.00 98.00 167 GLY A O 1
ATOM 1285 N N . TYR A 1 168 ? 1.296 -2.874 -0.717 1.00 98.12 168 TYR A N 1
ATOM 1286 C CA . TYR A 1 168 ? 2.129 -4.000 -0.340 1.00 98.12 168 TYR A CA 1
ATOM 1287 C C . TYR A 1 168 ? 1.608 -5.257 -1.040 1.00 98.12 168 TYR A C 1
ATOM 1289 O O . TYR A 1 168 ? 0.719 -5.941 -0.527 1.00 98.12 168 TYR A O 1
ATOM 1297 N N . PHE A 1 169 ? 2.079 -5.488 -2.267 1.00 98.38 169 PHE A N 1
ATOM 1298 C CA . PHE A 1 169 ? 1.494 -6.478 -3.170 1.00 98.38 169 PHE A CA 1
ATOM 1299 C C . PHE A 1 169 ? 2.443 -6.963 -4.262 1.00 98.38 169 PHE A C 1
ATOM 1301 O O . PHE A 1 169 ? 3.432 -6.308 -4.598 1.00 98.38 169 PHE A O 1
ATOM 1308 N N . ASP A 1 170 ? 2.098 -8.114 -4.829 1.00 97.19 170 ASP A N 1
ATOM 1309 C CA . ASP A 1 170 ? 2.618 -8.634 -6.081 1.00 97.19 170 ASP A CA 1
ATOM 1310 C C . ASP A 1 170 ? 1.490 -9.084 -7.033 1.00 97.19 170 ASP A C 1
ATOM 1312 O O . ASP A 1 170 ? 0.352 -8.605 -6.962 1.00 97.19 170 ASP A O 1
ATOM 1316 N N . ASP A 1 171 ? 1.823 -9.952 -7.985 1.00 95.44 171 ASP A N 1
ATOM 1317 C CA . ASP A 1 171 ? 0.893 -10.407 -9.020 1.00 95.44 171 ASP A CA 1
ATOM 1318 C C . ASP A 1 171 ? -0.160 -11.383 -8.466 1.00 95.44 171 ASP A C 1
ATOM 1320 O O . ASP A 1 171 ? -1.261 -11.468 -9.010 1.00 95.44 171 ASP A O 1
ATOM 1324 N N . ASP A 1 172 ? 0.133 -12.046 -7.343 1.00 97.19 172 ASP A N 1
ATOM 1325 C CA . ASP A 1 172 ? -0.711 -13.094 -6.768 1.00 97.19 172 ASP A CA 1
ATOM 1326 C C . ASP A 1 172 ? -1.353 -12.671 -5.445 1.00 97.19 172 ASP A C 1
ATOM 1328 O O . ASP A 1 172 ? -2.437 -13.139 -5.113 1.00 97.19 172 ASP A O 1
ATOM 1332 N N . ASN A 1 173 ? -0.715 -11.803 -4.655 1.00 98.00 173 ASN A N 1
ATOM 1333 C CA . ASN A 1 173 ? -1.170 -11.452 -3.310 1.00 98.00 173 ASN A CA 1
ATOM 1334 C C . ASN A 1 173 ? -0.945 -9.978 -2.985 1.00 98.00 173 ASN A C 1
ATOM 1336 O O . ASN A 1 173 ? 0.023 -9.370 -3.433 1.00 98.00 173 ASN A O 1
ATOM 1340 N N . GLY A 1 174 ? -1.776 -9.421 -2.107 1.00 97.75 174 GLY A N 1
ATOM 1341 C CA . GLY A 1 174 ? -1.431 -8.183 -1.422 1.00 97.75 174 GLY A CA 1
ATOM 1342 C C . GLY A 1 174 ? -2.585 -7.302 -1.003 1.00 97.75 174 GLY A C 1
ATOM 1343 O O . GLY A 1 174 ? -3.758 -7.630 -1.149 1.00 97.75 174 GLY A O 1
ATOM 1344 N N . LEU A 1 175 ? -2.201 -6.154 -0.463 1.00 98.50 175 LEU A N 1
ATOM 1345 C CA . LEU A 1 175 ? -3.086 -5.117 0.041 1.00 98.50 175 LEU A CA 1
ATOM 1346 C C . LEU A 1 175 ? -2.663 -3.798 -0.596 1.00 98.50 175 LEU A C 1
ATOM 1348 O O . LEU A 1 175 ? -1.496 -3.411 -0.502 1.00 98.50 175 LEU A O 1
ATOM 1352 N N . PHE A 1 176 ? -3.580 -3.107 -1.261 1.00 98.44 176 PHE A N 1
ATOM 1353 C CA . PHE A 1 176 ? -3.250 -1.855 -1.939 1.00 98.44 176 PHE A CA 1
ATOM 1354 C C . PHE A 1 176 ? -4.461 -0.949 -2.123 1.00 98.44 176 PHE A C 1
ATOM 1356 O O . PHE A 1 176 ? -5.612 -1.379 -2.065 1.00 98.44 176 PHE A O 1
ATOM 1363 N N . PHE A 1 177 ? -4.175 0.331 -2.326 1.00 97.69 177 PHE A N 1
ATOM 1364 C CA . PHE A 1 177 ? -5.134 1.298 -2.837 1.00 97.69 177 PHE A CA 1
ATOM 1365 C C . PHE A 1 177 ? -5.069 1.289 -4.354 1.00 97.69 177 PHE A C 1
ATOM 1367 O O . PHE A 1 177 ? -3.980 1.167 -4.920 1.00 97.69 177 PHE A O 1
ATOM 1374 N N . GLU A 1 178 ? -6.215 1.461 -5.000 1.00 94.44 178 GLU A N 1
ATOM 1375 C CA . GLU A 1 178 ? -6.280 1.602 -6.448 1.00 94.44 178 GLU A CA 1
ATOM 1376 C C . GLU A 1 178 ? -7.230 2.715 -6.878 1.00 94.44 178 GLU A C 1
ATOM 1378 O O . GLU A 1 178 ? -8.200 3.016 -6.183 1.00 94.44 178 GLU A O 1
ATOM 1383 N N . THR A 1 179 ? -6.962 3.304 -8.038 1.00 91.12 179 THR A N 1
ATOM 1384 C CA . THR A 1 179 ? -7.955 4.045 -8.827 1.00 91.12 179 THR A CA 1
ATOM 1385 C C . THR A 1 179 ? -8.240 3.280 -10.096 1.00 91.12 179 THR A C 1
ATOM 1387 O O . THR A 1 179 ? -7.323 2.694 -10.653 1.00 91.12 179 THR A O 1
ATOM 1390 N N . ASN A 1 180 ? -9.465 3.318 -10.599 1.00 81.31 180 ASN A N 1
ATOM 1391 C CA . ASN A 1 180 ? -9.771 2.779 -11.919 1.00 81.31 180 ASN A CA 1
ATOM 1392 C C . ASN A 1 180 ? -9.816 3.886 -12.988 1.00 81.31 180 ASN A C 1
ATOM 1394 O O . ASN A 1 180 ? -9.658 5.078 -12.709 1.00 81.31 180 ASN A O 1
ATOM 1398 N N . THR A 1 181 ? -10.074 3.480 -14.231 1.00 74.50 181 THR A N 1
ATOM 1399 C CA . THR A 1 181 ? -10.179 4.396 -15.372 1.00 74.50 181 THR A CA 1
ATOM 1400 C C . THR A 1 181 ? -11.467 5.222 -15.407 1.00 74.50 181 THR A C 1
ATOM 1402 O O . THR A 1 181 ? -11.628 6.064 -16.283 1.00 74.50 181 THR A O 1
ATOM 1405 N N . GLU A 1 182 ? -12.374 5.000 -14.456 1.00 78.62 182 GLU A N 1
ATOM 1406 C CA . GLU A 1 182 ? -13.629 5.737 -14.271 1.00 78.62 182 GLU A CA 1
ATOM 1407 C C . GLU A 1 182 ? -13.570 6.663 -13.050 1.00 78.62 182 GLU A C 1
ATOM 1409 O O . GLU A 1 182 ? -14.602 7.099 -12.546 1.00 78.62 182 GLU A O 1
ATOM 1414 N N . ASP A 1 183 ? -12.365 6.959 -12.559 1.00 78.56 183 ASP A N 1
ATOM 1415 C CA . ASP A 1 183 ? -12.130 7.848 -11.422 1.00 78.56 183 ASP A CA 1
ATOM 1416 C C . ASP A 1 183 ? -12.639 7.334 -10.070 1.00 78.56 183 ASP A C 1
ATOM 1418 O O . ASP A 1 183 ? -12.769 8.101 -9.111 1.00 78.56 183 ASP A O 1
ATOM 1422 N N . VAL A 1 184 ? -12.887 6.032 -9.964 1.00 86.06 184 VAL A N 1
ATOM 1423 C CA . VAL A 1 184 ? -13.290 5.384 -8.720 1.00 86.06 184 VAL A CA 1
ATOM 1424 C C . VAL A 1 184 ? -12.048 4.923 -7.973 1.00 86.06 184 VAL A C 1
ATOM 1426 O O . VAL A 1 184 ? -11.285 4.090 -8.462 1.00 86.06 184 VAL A O 1
ATOM 1429 N N . THR A 1 185 ? -11.866 5.452 -6.766 1.00 92.50 185 THR A N 1
ATOM 1430 C CA . THR A 1 185 ? -10.844 4.985 -5.826 1.00 92.50 185 THR A CA 1
ATOM 1431 C C . THR A 1 185 ? -11.403 3.867 -4.952 1.00 92.50 185 THR A C 1
ATOM 1433 O O . THR A 1 185 ? -12.575 3.883 -4.561 1.00 92.50 185 THR A O 1
ATOM 1436 N N . GLY A 1 186 ? -10.558 2.909 -4.597 1.00 95.56 186 GLY A N 1
ATOM 1437 C CA . GLY A 1 186 ? -10.896 1.837 -3.679 1.00 95.56 186 GLY A CA 1
ATOM 1438 C C . GLY A 1 186 ? -9.679 1.249 -2.984 1.00 95.56 186 GLY A C 1
ATOM 1439 O O . GLY A 1 186 ? -8.543 1.698 -3.142 1.00 95.56 186 GLY A O 1
ATOM 1440 N N . VAL A 1 187 ? -9.956 0.224 -2.191 1.00 97.94 187 VAL A N 1
ATOM 1441 C CA . VAL A 1 187 ? -8.949 -0.640 -1.579 1.00 97.94 187 VAL A CA 1
ATOM 1442 C C . VAL A 1 187 ? -9.150 -2.062 -2.072 1.00 97.94 187 VAL A C 1
ATOM 1444 O O . VAL A 1 187 ? -10.279 -2.474 -2.350 1.00 97.94 187 VAL A O 1
ATOM 1447 N N . VAL A 1 188 ? -8.061 -2.815 -2.163 1.00 98.19 188 VAL A N 1
ATOM 1448 C CA . VAL A 1 188 ? -8.069 -4.177 -2.691 1.00 98.19 188 VAL A CA 1
ATOM 1449 C C . VAL A 1 188 ? -7.320 -5.107 -1.761 1.00 98.19 188 VAL A C 1
ATOM 1451 O O . VAL A 1 188 ? -6.221 -4.793 -1.298 1.00 98.19 188 VAL A O 1
ATOM 1454 N N . LEU A 1 189 ? -7.924 -6.271 -1.537 1.00 98.06 189 LEU A N 1
ATOM 1455 C CA . LEU A 1 189 ? -7.256 -7.464 -1.043 1.00 98.06 189 LEU A CA 1
ATOM 1456 C C . LEU A 1 189 ? -7.127 -8.441 -2.211 1.00 98.06 189 LEU A C 1
ATOM 1458 O O . LEU A 1 189 ? -8.129 -8.938 -2.724 1.00 98.06 189 LEU A O 1
ATOM 1462 N N . ARG A 1 190 ? -5.892 -8.697 -2.631 1.00 98.12 190 ARG A N 1
ATOM 1463 C CA . ARG A 1 190 ? -5.539 -9.656 -3.676 1.00 98.12 190 ARG A CA 1
ATOM 1464 C C . ARG A 1 190 ? -5.120 -10.978 -3.053 1.00 98.12 190 ARG A C 1
ATOM 1466 O O . ARG A 1 190 ? -4.287 -10.985 -2.149 1.00 98.12 190 ARG A O 1
ATOM 1473 N N . SER A 1 191 ? -5.660 -12.083 -3.556 1.00 96.94 191 SER A N 1
ATOM 1474 C CA . SER A 1 191 ? -5.423 -13.423 -3.025 1.00 96.94 191 SER A CA 1
ATOM 1475 C C . SER A 1 191 ? -5.140 -14.447 -4.119 1.00 96.94 191 SER A C 1
ATOM 1477 O O . SER A 1 191 ? -5.964 -14.656 -5.007 1.00 96.94 191 SER A O 1
ATOM 1479 N N . GLY A 1 192 ? -4.011 -15.146 -4.000 1.00 95.19 192 GLY A N 1
ATOM 1480 C CA . GLY A 1 192 ? -3.609 -16.242 -4.889 1.00 95.19 192 GLY A CA 1
ATOM 1481 C C . GLY A 1 192 ? -3.919 -17.623 -4.309 1.00 95.19 192 GLY A C 1
ATOM 1482 O O . GLY A 1 192 ? -3.420 -18.638 -4.789 1.00 95.19 192 GLY A O 1
ATOM 1483 N N . VAL A 1 193 ? -4.701 -17.683 -3.228 1.00 92.25 193 VAL A N 1
ATOM 1484 C CA . VAL A 1 193 ? -4.909 -18.897 -2.417 1.00 92.25 193 VAL A CA 1
ATOM 1485 C C . VAL A 1 193 ? -5.642 -19.994 -3.188 1.00 92.25 193 VAL A C 1
ATOM 1487 O O . VAL A 1 193 ? -5.392 -21.174 -2.961 1.00 92.25 193 VAL A O 1
ATOM 1490 N N . SER A 1 194 ? -6.487 -19.617 -4.150 1.00 90.38 194 SER A N 1
ATOM 1491 C CA . SER A 1 194 ? -7.220 -20.559 -5.006 1.00 90.38 194 SER A CA 1
ATOM 1492 C C . SER A 1 194 ? -6.360 -21.224 -6.096 1.00 90.38 194 SER A C 1
ATOM 1494 O O . SER A 1 194 ? -6.859 -22.074 -6.831 1.00 90.38 194 SER A O 1
ATOM 1496 N N . GLY A 1 195 ? -5.089 -20.826 -6.243 1.00 89.62 195 GLY A N 1
ATOM 1497 C CA . GLY A 1 195 ? -4.263 -21.150 -7.413 1.00 89.62 195 GLY A CA 1
ATOM 1498 C C . GLY A 1 195 ? -4.481 -20.205 -8.603 1.00 89.62 195 GLY A C 1
ATOM 1499 O O . GLY A 1 195 ? -3.849 -20.374 -9.642 1.00 89.62 195 GLY A O 1
ATOM 1500 N N . SER A 1 196 ? -5.352 -19.205 -8.444 1.00 93.00 196 SER A N 1
ATOM 1501 C CA . SER A 1 196 ? -5.536 -18.078 -9.359 1.00 93.00 196 SER A CA 1
ATOM 1502 C C . SER A 1 196 ? -5.723 -16.783 -8.569 1.00 93.00 196 SER A C 1
ATOM 1504 O O . SER A 1 196 ? -6.210 -16.816 -7.433 1.00 93.00 196 SER A O 1
ATOM 1506 N N . THR A 1 197 ? -5.329 -15.655 -9.160 1.00 95.44 197 THR A N 1
ATOM 1507 C CA . THR A 1 197 ? -5.439 -14.334 -8.535 1.00 95.44 197 THR A CA 1
ATOM 1508 C C . THR A 1 197 ? -6.895 -13.883 -8.473 1.00 95.44 197 THR A C 1
ATOM 1510 O O . THR A 1 197 ? -7.565 -13.767 -9.499 1.00 95.44 197 THR A O 1
ATOM 1513 N N . VAL A 1 198 ? -7.371 -13.587 -7.265 1.00 95.44 198 VAL A N 1
ATOM 1514 C CA . VAL A 1 198 ? -8.699 -13.024 -7.002 1.00 95.44 198 VAL A CA 1
ATOM 1515 C C . VAL A 1 198 ? -8.548 -11.710 -6.247 1.00 95.44 198 VAL A C 1
ATOM 1517 O O . VAL A 1 198 ? -7.942 -11.666 -5.178 1.00 95.44 198 VAL A O 1
ATOM 1520 N N . ASP A 1 199 ? -9.143 -10.649 -6.784 1.00 96.31 199 ASP A N 1
ATOM 1521 C CA . ASP A 1 199 ? -9.126 -9.312 -6.192 1.00 96.31 199 ASP A CA 1
ATOM 1522 C C . ASP A 1 199 ? -10.481 -9.001 -5.543 1.00 96.31 199 ASP A C 1
ATOM 1524 O O . ASP A 1 199 ? -11.502 -8.857 -6.218 1.00 96.31 199 ASP A O 1
ATOM 1528 N N . THR A 1 200 ? -10.490 -8.846 -4.220 1.00 96.12 200 THR A N 1
ATOM 1529 C CA . THR A 1 200 ? -11.643 -8.348 -3.462 1.00 96.12 200 THR A CA 1
ATOM 1530 C C . THR A 1 200 ? -11.560 -6.829 -3.385 1.00 96.12 200 THR A C 1
ATOM 1532 O O . THR A 1 200 ? -10.859 -6.270 -2.538 1.00 96.12 200 THR A O 1
ATOM 1535 N N . ARG A 1 201 ? -12.255 -6.157 -4.306 1.00 96.88 201 ARG A N 1
ATOM 1536 C CA . ARG A 1 201 ? -12.261 -4.695 -4.441 1.00 96.88 201 ARG A CA 1
ATOM 1537 C C . ARG A 1 201 ? -13.376 -4.059 -3.621 1.00 96.88 201 ARG A C 1
ATOM 1539 O O . ARG A 1 201 ? -14.537 -4.448 -3.740 1.00 96.88 201 ARG A O 1
ATOM 1546 N N . VAL A 1 202 ? -13.040 -3.028 -2.850 1.00 97.62 202 VAL A N 1
ATOM 1547 C CA . VAL A 1 202 ? -14.011 -2.201 -2.125 1.00 97.62 202 VAL A CA 1
ATOM 1548 C C . VAL A 1 202 ? -13.823 -0.741 -2.512 1.00 97.62 202 VAL A C 1
ATOM 1550 O O . VAL A 1 202 ? -12.857 -0.085 -2.113 1.00 97.62 202 VAL A O 1
ATOM 1553 N N . VAL A 1 203 ? -14.774 -0.234 -3.294 1.00 96.38 203 VAL A N 1
ATOM 1554 C CA . VAL A 1 203 ? -14.836 1.174 -3.702 1.00 96.38 203 VAL A CA 1
ATOM 1555 C C . VAL A 1 203 ? -15.037 2.089 -2.494 1.00 96.38 203 VAL A C 1
ATOM 1557 O O . VAL A 1 203 ? -15.648 1.680 -1.506 1.00 96.38 203 VAL A O 1
ATOM 1560 N N . GLN A 1 204 ? -14.568 3.335 -2.590 1.00 95.69 204 GLN A N 1
ATOM 1561 C CA . GLN A 1 204 ? -14.609 4.330 -1.511 1.00 95.69 204 GLN A CA 1
ATOM 1562 C C . GLN A 1 204 ? -15.991 4.461 -0.855 1.00 95.69 204 GLN A C 1
ATOM 1564 O O . GLN A 1 204 ? -16.096 4.446 0.367 1.00 95.69 204 GLN A O 1
ATOM 1569 N N . ALA A 1 205 ? -17.061 4.491 -1.654 1.00 95.00 205 ALA A N 1
ATOM 1570 C CA . ALA A 1 205 ? -18.438 4.590 -1.161 1.00 95.00 205 ALA A CA 1
ATOM 1571 C C . ALA A 1 205 ? -18.871 3.424 -0.243 1.00 95.00 205 ALA A C 1
ATOM 1573 O O . ALA A 1 205 ? -19.827 3.565 0.513 1.00 95.00 205 ALA A O 1
ATOM 1574 N N . ASN A 1 206 ? -18.170 2.285 -0.298 1.00 96.06 206 ASN A N 1
ATOM 1575 C CA . ASN A 1 206 ? -18.453 1.076 0.480 1.00 96.06 206 ASN A CA 1
ATOM 1576 C C . ASN A 1 206 ? -17.444 0.851 1.622 1.00 96.06 206 ASN A C 1
ATOM 1578 O O . ASN A 1 206 ? -17.390 -0.230 2.217 1.00 96.06 206 ASN A O 1
ATOM 1582 N N . TRP A 1 207 ? -16.605 1.841 1.927 1.00 97.50 207 TRP A N 1
ATOM 1583 C CA . TRP A 1 207 ? -15.698 1.781 3.066 1.00 97.50 207 TRP A CA 1
ATOM 1584 C C . TRP A 1 207 ? -16.468 1.682 4.388 1.00 97.50 207 TRP A C 1
ATOM 1586 O O . TRP A 1 207 ? -17.499 2.319 4.581 1.00 97.50 207 TRP A O 1
ATOM 1596 N N . ASN A 1 208 ? -15.991 0.818 5.290 1.00 96.81 208 ASN A N 1
ATOM 1597 C CA . ASN A 1 208 ? -16.761 0.358 6.453 1.00 96.81 208 ASN A CA 1
ATOM 1598 C C . ASN A 1 208 ? -16.340 1.009 7.781 1.00 96.81 208 ASN A C 1
ATOM 1600 O O . ASN A 1 208 ? -16.892 0.652 8.822 1.00 96.81 208 ASN A O 1
ATOM 1604 N N . LEU A 1 209 ? -15.369 1.927 7.759 1.00 95.31 209 LEU A N 1
ATOM 1605 C CA . LEU A 1 209 ? -14.952 2.718 8.921 1.00 95.31 209 LEU A CA 1
ATOM 1606 C C . LEU A 1 209 ? -15.159 4.209 8.659 1.00 95.31 209 LEU A C 1
ATOM 1608 O O . LEU A 1 209 ? -15.848 4.878 9.427 1.00 95.31 209 LEU A O 1
ATOM 1612 N N . ASP A 1 210 ? -14.604 4.706 7.556 1.00 96.00 210 ASP A N 1
ATOM 1613 C CA . ASP A 1 210 ? -14.756 6.091 7.129 1.00 96.00 210 ASP A CA 1
ATOM 1614 C C . ASP A 1 210 ? -14.691 6.184 5.604 1.00 96.00 210 ASP A C 1
ATOM 1616 O O . ASP A 1 210 ? -13.721 5.735 5.001 1.00 96.00 210 ASP A O 1
ATOM 1620 N N . VAL A 1 211 ? -15.723 6.762 4.986 1.00 95.06 211 VAL A N 1
ATOM 1621 C CA . VAL A 1 211 ? -15.831 6.942 3.529 1.00 95.06 211 VAL A CA 1
ATOM 1622 C C . VAL A 1 211 ? -14.905 8.056 3.028 1.00 95.06 211 VAL A C 1
ATOM 1624 O O . VAL A 1 211 ? -14.501 8.049 1.866 1.00 95.06 211 VAL A O 1
ATOM 1627 N N . MET A 1 212 ? -14.511 8.993 3.894 1.00 94.81 212 MET A N 1
ATOM 1628 C CA . MET A 1 212 ? -13.634 10.120 3.566 1.00 94.81 212 MET A CA 1
ATOM 1629 C C . MET A 1 212 ? -14.150 11.015 2.421 1.00 94.81 212 MET A C 1
ATOM 1631 O O . MET A 1 212 ? -13.374 11.526 1.606 1.00 94.81 212 MET A O 1
ATOM 1635 N N . ASP A 1 213 ? -15.468 11.198 2.342 1.00 94.19 213 ASP A N 1
ATOM 1636 C CA . ASP A 1 213 ? -16.159 12.126 1.435 1.00 94.19 213 ASP A CA 1
ATOM 1637 C C . ASP A 1 213 ? -16.739 13.352 2.171 1.00 94.19 213 ASP A C 1
ATOM 1639 O O . ASP A 1 213 ? -17.407 14.192 1.571 1.00 94.19 213 ASP A O 1
ATOM 1643 N N . GLY A 1 214 ? -16.444 13.489 3.467 1.00 94.56 214 GLY A N 1
ATOM 1644 C CA . GLY A 1 214 ? -16.997 14.509 4.359 1.00 94.56 214 GLY A CA 1
ATOM 1645 C C . GLY A 1 214 ? -18.247 14.070 5.131 1.00 94.56 214 GLY A C 1
ATOM 1646 O O . GLY A 1 214 ? -18.650 14.772 6.056 1.00 94.56 214 GLY A O 1
ATOM 1647 N N . SER A 1 215 ? -18.848 12.919 4.805 1.00 93.12 215 SER A N 1
ATOM 1648 C CA . SER A 1 215 ? -20.004 12.363 5.531 1.00 93.12 215 SER A CA 1
ATOM 1649 C C . SER A 1 215 ? -19.626 11.367 6.636 1.00 93.12 215 SER A C 1
ATOM 1651 O O . SER A 1 215 ? -20.437 11.090 7.521 1.00 93.12 215 SER A O 1
ATOM 1653 N N . GLY A 1 216 ? -18.403 10.830 6.584 1.00 90.38 216 GLY A N 1
ATOM 1654 C CA . GLY A 1 216 ? -17.883 9.854 7.540 1.00 90.38 216 GLY A CA 1
ATOM 1655 C C . GLY A 1 216 ? -17.502 10.443 8.902 1.00 90.38 216 GLY A C 1
ATOM 1656 O O . GLY A 1 216 ? -17.586 11.648 9.140 1.00 90.38 216 GLY A O 1
ATOM 1657 N N . VAL A 1 217 ? -17.067 9.570 9.815 1.00 89.94 217 VAL A N 1
ATOM 1658 C CA . VAL A 1 217 ? -16.820 9.901 11.232 1.00 89.94 217 VAL A CA 1
ATOM 1659 C C . VAL A 1 217 ? -15.741 10.976 11.412 1.00 89.94 217 VAL A C 1
ATO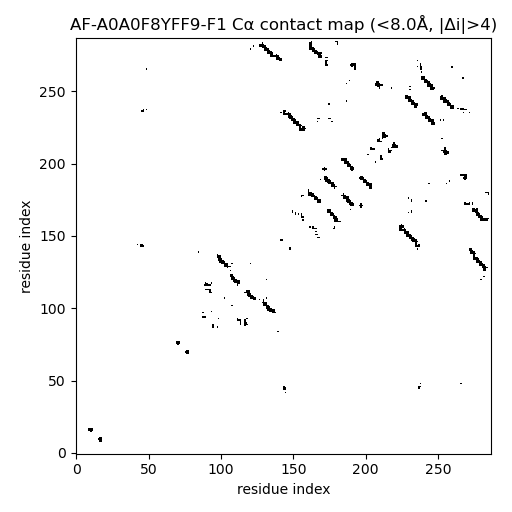M 1661 O O . VAL A 1 217 ? -15.847 11.788 12.329 1.00 89.94 217 VAL A O 1
ATOM 1664 N N . SER A 1 218 ? -14.728 11.019 10.545 1.00 92.94 218 SER A N 1
ATOM 1665 C CA . SER A 1 218 ? -13.684 12.052 10.572 1.00 92.94 218 SER A CA 1
ATOM 1666 C C . SER A 1 218 ? -14.140 13.411 10.035 1.00 92.94 218 SER A C 1
ATOM 1668 O O . SER A 1 218 ? -13.498 14.420 10.323 1.00 92.94 218 SER A O 1
ATOM 1670 N N . GLY A 1 219 ? -15.205 13.459 9.224 1.00 93.75 219 GLY A N 1
ATOM 1671 C CA . GLY A 1 219 ? -15.604 14.653 8.473 1.00 93.75 219 GLY A CA 1
ATOM 1672 C C . GLY A 1 219 ? -14.594 15.100 7.404 1.00 93.75 219 GLY A C 1
ATOM 1673 O O . GLY A 1 219 ? -14.701 16.216 6.895 1.00 93.75 219 GLY A O 1
ATOM 1674 N N . ILE A 1 220 ? -13.603 14.269 7.063 1.00 94.56 220 ILE A N 1
ATOM 1675 C CA . ILE A 1 220 ? -12.568 14.591 6.074 1.00 94.56 220 ILE A CA 1
ATOM 1676 C C . ILE A 1 220 ? -13.060 14.228 4.670 1.00 94.56 220 ILE A C 1
ATOM 1678 O O . ILE A 1 220 ? -13.629 13.161 4.458 1.00 94.56 220 ILE A O 1
ATOM 1682 N N . THR A 1 221 ? -12.785 15.095 3.695 1.00 96.00 221 THR A N 1
ATOM 1683 C CA . THR A 1 221 ? -12.915 14.785 2.265 1.00 96.00 221 THR A CA 1
ATOM 1684 C C . THR A 1 221 ? -11.522 14.621 1.662 1.00 96.00 221 THR A C 1
ATOM 1686 O O . THR A 1 221 ? -10.724 15.562 1.690 1.00 96.00 221 THR A O 1
ATOM 1689 N N . LEU A 1 222 ? -11.214 13.447 1.108 1.00 93.12 222 LEU A N 1
ATOM 1690 C CA . LEU A 1 222 ? -9.942 13.217 0.419 1.00 93.12 222 LEU A CA 1
ATOM 1691 C C . LEU A 1 222 ? -9.972 13.747 -1.015 1.00 93.12 222 LEU A C 1
ATOM 1693 O O . LEU A 1 222 ? -10.880 13.457 -1.789 1.00 93.12 222 LEU A O 1
ATOM 1697 N N . ASP A 1 223 ? -8.918 14.474 -1.382 1.00 92.06 223 ASP A N 1
ATOM 1698 C CA . ASP A 1 223 ? -8.623 14.851 -2.762 1.00 92.06 223 ASP A CA 1
ATOM 1699 C C . ASP A 1 223 ? -7.499 13.951 -3.295 1.00 92.06 223 ASP A C 1
ATOM 1701 O O . ASP A 1 223 ? -6.333 14.067 -2.898 1.00 92.06 223 ASP A O 1
ATOM 1705 N N . TRP A 1 224 ? -7.860 13.046 -4.208 1.00 90.75 224 TRP A N 1
ATOM 1706 C CA . TRP A 1 224 ? -6.953 12.064 -4.812 1.00 90.75 224 TRP A CA 1
ATOM 1707 C C . TRP A 1 224 ? -5.905 12.680 -5.754 1.00 90.75 224 T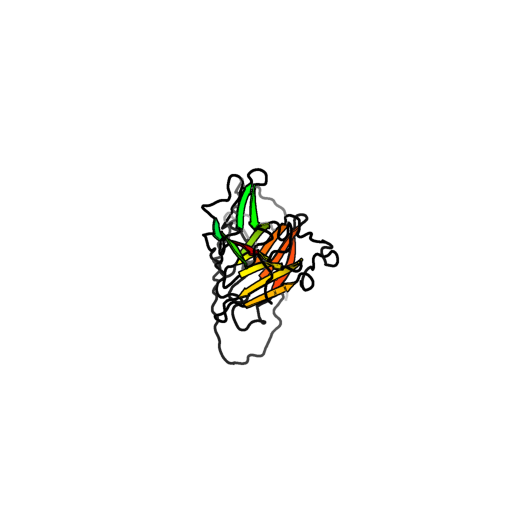RP A C 1
ATOM 1709 O O . TRP A 1 224 ? -4.941 12.000 -6.121 1.00 90.75 224 TRP A O 1
ATOM 1719 N N . SER A 1 225 ? -6.045 13.970 -6.092 1.00 89.69 225 SER A N 1
ATOM 1720 C CA . SER A 1 225 ? -5.029 14.755 -6.808 1.00 89.69 225 SER A CA 1
ATOM 1721 C C . SER A 1 225 ? -3.909 15.281 -5.916 1.00 89.69 225 SER A C 1
ATOM 1723 O O . SER A 1 225 ? -2.915 15.819 -6.418 1.00 89.69 225 SER A O 1
ATOM 1725 N N . LYS A 1 226 ? -4.045 15.137 -4.594 1.00 92.06 226 LYS A N 1
ATOM 1726 C CA . LYS A 1 226 ? -3.047 15.565 -3.612 1.00 92.06 226 LYS A CA 1
ATOM 1727 C C . LYS A 1 226 ? -2.220 14.390 -3.121 1.00 92.06 226 LYS A C 1
ATOM 1729 O O . LYS A 1 226 ? -2.633 13.235 -3.177 1.00 92.06 226 LYS A O 1
ATOM 1734 N N . THR A 1 227 ? -1.026 14.712 -2.640 1.00 92.44 227 THR A N 1
ATOM 1735 C CA . THR A 1 227 ? -0.139 13.731 -2.022 1.00 92.44 227 THR A CA 1
ATOM 1736 C C . THR A 1 227 ? -0.744 13.259 -0.711 1.00 92.44 227 THR A C 1
ATOM 1738 O O . THR A 1 227 ? -1.098 14.084 0.128 1.00 92.44 227 THR A O 1
ATOM 1741 N N . GLN A 1 228 ? -0.813 11.945 -0.533 1.00 94.06 228 GLN A N 1
ATOM 1742 C CA . GLN A 1 228 ? -1.295 11.299 0.682 1.00 94.06 228 GLN A CA 1
ATOM 1743 C C . GLN A 1 228 ? -0.224 10.357 1.227 1.00 94.06 228 GLN A C 1
ATOM 1745 O O . GLN A 1 228 ? 0.618 9.854 0.476 1.00 94.06 228 GLN A O 1
ATOM 1750 N N . ILE A 1 229 ? -0.279 10.104 2.533 1.00 96.56 229 ILE A N 1
ATOM 1751 C CA . ILE A 1 229 ? 0.425 8.986 3.160 1.00 96.56 229 ILE A CA 1
ATOM 1752 C C . ILE A 1 229 ? -0.607 7.877 3.343 1.00 96.56 229 ILE A C 1
ATOM 1754 O O . ILE A 1 229 ? -1.525 7.996 4.154 1.00 96.56 229 ILE A O 1
ATOM 1758 N N . PHE A 1 230 ? -0.458 6.816 2.566 1.00 97.75 230 PHE A N 1
ATOM 1759 C CA . PHE A 1 230 ? -1.264 5.609 2.626 1.00 97.75 230 PHE A CA 1
ATOM 1760 C C . PHE A 1 230 ? -0.728 4.698 3.717 1.00 97.75 230 PHE A C 1
ATOM 1762 O O . PHE A 1 230 ? 0.484 4.522 3.855 1.00 97.75 230 PHE A O 1
ATOM 1769 N N . VAL A 1 231 ? -1.645 4.118 4.476 1.00 98.19 231 VAL A N 1
ATOM 1770 C CA . VAL A 1 231 ? -1.362 3.265 5.621 1.00 98.19 231 VAL A CA 1
ATOM 1771 C C . VAL A 1 231 ? -1.991 1.903 5.377 1.00 98.19 231 VAL A C 1
ATOM 1773 O O . VAL A 1 231 ? -3.176 1.803 5.062 1.00 98.19 231 VAL A O 1
ATOM 1776 N N . ILE A 1 232 ? -1.195 0.854 5.546 1.00 98.44 232 ILE A N 1
ATOM 1777 C CA . ILE A 1 232 ? -1.660 -0.530 5.581 1.00 98.44 232 ILE A CA 1
ATOM 1778 C C . ILE A 1 232 ? -1.148 -1.119 6.887 1.00 98.44 232 ILE A C 1
ATOM 1780 O O . ILE A 1 232 ? 0.056 -1.128 7.128 1.00 98.44 232 ILE A O 1
ATOM 1784 N N . ASP A 1 233 ? -2.054 -1.586 7.734 1.00 97.38 233 ASP A N 1
ATOM 1785 C CA . ASP A 1 233 ? -1.717 -2.249 8.990 1.00 97.38 233 ASP A CA 1
ATOM 1786 C C . ASP A 1 233 ? -2.455 -3.575 9.059 1.00 97.38 233 ASP A C 1
ATOM 1788 O O . ASP A 1 233 ? -3.688 -3.605 9.128 1.00 97.38 233 ASP A O 1
ATOM 1792 N N . PHE A 1 234 ? -1.710 -4.673 8.992 1.00 97.00 234 PHE A N 1
ATOM 1793 C CA . PHE A 1 234 ? -2.304 -5.999 8.925 1.00 97.00 234 PHE A CA 1
ATOM 1794 C C . PHE A 1 234 ? -1.648 -6.987 9.879 1.00 97.00 234 PHE A C 1
ATOM 1796 O O . PHE A 1 234 ? -0.444 -6.972 10.136 1.00 97.00 234 PHE A O 1
ATOM 1803 N N . GLU A 1 235 ? -2.468 -7.906 10.357 1.00 94.06 235 GLU A N 1
ATOM 1804 C CA . GLU A 1 235 ? -2.043 -9.186 10.902 1.00 94.06 235 GLU A CA 1
ATOM 1805 C C . GLU A 1 235 ? -2.344 -10.260 9.858 1.00 94.06 235 GLU A C 1
ATOM 1807 O O . GLU A 1 235 ? -3.375 -10.232 9.182 1.00 94.06 235 GLU A O 1
ATOM 1812 N N . TRP A 1 236 ? -1.417 -11.196 9.678 1.00 91.44 236 TRP A N 1
ATOM 1813 C CA . TRP A 1 236 ? -1.621 -12.288 8.739 1.00 91.44 236 TRP A CA 1
ATOM 1814 C C . TRP A 1 236 ? -2.064 -13.531 9.481 1.00 91.44 236 TRP A C 1
ATOM 1816 O O . TRP A 1 236 ? -3.254 -13.803 9.454 1.00 91.44 236 TRP A O 1
ATOM 1826 N N . LEU A 1 237 ? -1.160 -14.278 10.134 1.00 89.44 237 LEU A N 1
ATOM 1827 C CA . LEU A 1 237 ? -1.457 -15.582 10.770 1.00 89.44 237 LEU A CA 1
ATOM 1828 C C . LEU A 1 237 ? -2.486 -16.434 9.981 1.00 89.44 237 LEU A C 1
ATOM 1830 O O . LEU A 1 237 ? -3.270 -17.180 10.554 1.00 89.44 237 LEU A O 1
ATOM 1834 N N . GLY A 1 238 ? -2.519 -16.288 8.653 1.00 88.81 238 GLY A N 1
ATOM 1835 C CA . GLY A 1 238 ? -3.570 -16.803 7.788 1.00 88.81 238 GLY A CA 1
ATOM 1836 C C . GLY A 1 238 ? -4.846 -15.952 7.685 1.00 88.81 238 GLY A C 1
ATOM 1837 O O . GLY A 1 238 ? -5.249 -15.638 6.571 1.00 88.81 238 GLY A O 1
ATOM 1838 N N . VAL A 1 239 ? -5.493 -15.591 8.799 1.00 91.88 239 VAL A N 1
ATOM 1839 C CA . VAL A 1 239 ? -6.867 -15.024 8.824 1.00 91.88 239 VAL A CA 1
ATOM 1840 C C . VAL A 1 239 ? -7.018 -13.741 9.656 1.00 91.88 239 VAL A C 1
ATOM 1842 O O . VAL A 1 239 ? -8.116 -13.382 10.073 1.00 91.88 239 VAL A O 1
ATOM 1845 N N . GLY A 1 240 ? -5.926 -13.032 9.914 1.00 90.62 240 GLY A N 1
ATOM 1846 C CA . GLY A 1 240 ? -5.950 -11.765 10.639 1.00 90.62 240 GLY A CA 1
ATOM 1847 C C . GLY A 1 240 ? -6.700 -10.641 9.909 1.00 90.62 240 GLY A C 1
ATOM 1848 O O . GLY A 1 240 ? -7.041 -10.730 8.728 1.00 90.62 240 GLY A O 1
ATOM 1849 N N . THR A 1 241 ? -6.971 -9.564 10.634 1.00 95.38 241 THR A N 1
ATOM 1850 C CA . THR A 1 241 ? -7.519 -8.309 10.118 1.00 95.38 241 THR A CA 1
ATOM 1851 C C . THR A 1 241 ? -6.480 -7.529 9.309 1.00 95.38 241 THR A C 1
ATOM 1853 O O . THR A 1 241 ? -5.347 -7.334 9.751 1.00 95.38 241 THR A O 1
ATOM 1856 N N . ALA A 1 242 ? -6.890 -6.993 8.159 1.00 97.50 242 ALA A N 1
ATOM 1857 C CA . ALA A 1 242 ? -6.106 -6.030 7.388 1.00 97.50 242 ALA A CA 1
ATOM 1858 C C . ALA A 1 242 ? -6.826 -4.679 7.345 1.00 97.50 242 ALA A C 1
ATOM 1860 O O . ALA A 1 242 ? -7.968 -4.594 6.892 1.00 97.50 242 ALA A O 1
ATOM 1861 N N . ARG A 1 243 ? -6.173 -3.621 7.829 1.00 98.44 243 ARG A N 1
ATOM 1862 C CA . ARG A 1 243 ? -6.712 -2.259 7.876 1.00 98.44 243 ARG A CA 1
ATOM 1863 C C . ARG A 1 243 ? -6.032 -1.380 6.841 1.00 98.44 243 ARG A C 1
ATOM 1865 O O . ARG A 1 243 ? -4.808 -1.329 6.762 1.00 98.44 243 ARG A O 1
ATOM 1872 N N . MET A 1 244 ? -6.853 -0.648 6.106 1.00 98.44 244 MET A N 1
ATOM 1873 C CA . MET A 1 244 ? -6.448 0.330 5.107 1.00 98.44 244 MET A CA 1
ATOM 1874 C C . MET A 1 244 ? -6.753 1.716 5.660 1.00 98.44 244 MET A C 1
ATOM 1876 O O . MET A 1 244 ? -7.834 1.941 6.209 1.00 98.44 244 MET A O 1
ATOM 1880 N N . GLY A 1 245 ? -5.822 2.650 5.535 1.00 97.81 245 GLY A N 1
ATOM 1881 C CA . GLY A 1 245 ? -5.990 3.996 6.062 1.00 97.81 245 GLY A CA 1
ATOM 1882 C C . GLY A 1 245 ? -5.158 5.042 5.345 1.00 97.81 245 GLY A C 1
ATOM 1883 O O . GLY A 1 245 ? -4.366 4.749 4.451 1.00 97.81 245 GLY A O 1
ATOM 1884 N N . VAL A 1 246 ? -5.340 6.280 5.776 1.00 96.62 246 VAL A N 1
ATOM 1885 C CA . VAL A 1 246 ? -4.541 7.427 5.354 1.00 96.62 246 VAL A CA 1
ATOM 1886 C C . VAL A 1 246 ? -4.114 8.219 6.581 1.00 96.62 246 VAL A C 1
ATOM 1888 O O . VAL A 1 246 ? -4.829 8.265 7.581 1.00 96.62 246 VAL A O 1
ATOM 1891 N N . PHE A 1 247 ? -2.945 8.845 6.522 1.00 95.50 247 PHE A N 1
ATOM 1892 C CA . PHE A 1 247 ? -2.510 9.771 7.560 1.00 95.50 247 PHE A CA 1
ATOM 1893 C C . PHE A 1 247 ? -2.947 11.190 7.189 1.00 95.50 247 PHE A C 1
ATOM 1895 O O . PHE A 1 247 ? -2.480 11.743 6.191 1.00 95.50 247 PHE A O 1
ATOM 1902 N N . ALA A 1 248 ? -3.822 11.785 7.995 1.00 90.38 248 ALA A N 1
ATOM 1903 C CA . ALA A 1 248 ? -4.297 13.153 7.818 1.00 90.38 248 ALA A CA 1
ATOM 1904 C C . ALA A 1 248 ? -4.356 13.859 9.176 1.00 90.38 248 ALA A C 1
ATOM 1906 O O . ALA A 1 248 ? -4.531 13.228 10.209 1.00 90.38 248 ALA A O 1
ATOM 1907 N N . HIS A 1 249 ? -4.127 15.173 9.188 1.00 88.19 249 HIS A N 1
ATOM 1908 C CA . HIS A 1 249 ? -4.188 16.005 10.402 1.00 88.19 249 HIS A CA 1
ATOM 1909 C C . HIS A 1 249 ? -3.361 15.517 11.615 1.00 88.19 249 HIS A C 1
ATOM 1911 O O . HIS A 1 249 ? -3.635 15.910 12.744 1.00 88.19 249 HIS A O 1
ATOM 1917 N N . GLY A 1 250 ? -2.299 14.735 11.392 1.00 88.81 250 GLY A N 1
ATOM 1918 C CA . GLY A 1 250 ? -1.426 14.246 12.466 1.00 88.81 250 GLY A CA 1
ATOM 1919 C C . GLY A 1 250 ? -1.824 12.888 13.049 1.00 88.81 250 GLY A C 1
ATOM 1920 O O . GLY A 1 250 ? -1.156 12.427 13.973 1.00 88.81 250 GLY A O 1
ATOM 1921 N N . GLU A 1 251 ? -2.850 12.233 12.506 1.00 93.00 251 GLU A N 1
ATOM 1922 C CA . GLU A 1 251 ? -3.318 10.924 12.956 1.00 93.00 251 GLU A CA 1
ATOM 1923 C C . GLU A 1 251 ? -3.631 9.975 11.788 1.00 93.00 251 GLU A C 1
ATOM 1925 O O . GLU A 1 251 ? -3.751 10.376 10.628 1.00 93.00 251 GLU A O 1
ATOM 1930 N N . ILE A 1 252 ? -3.712 8.677 12.094 1.00 95.94 252 ILE A N 1
ATOM 1931 C CA . ILE A 1 252 ? -4.113 7.652 11.126 1.00 95.94 252 ILE A CA 1
ATOM 1932 C C . ILE A 1 252 ? -5.637 7.549 11.144 1.00 95.94 252 ILE A C 1
ATOM 1934 O O . ILE A 1 252 ? -6.223 7.177 12.160 1.00 95.94 252 ILE A O 1
ATOM 1938 N N . HIS A 1 253 ? -6.259 7.781 9.993 1.00 96.25 253 HIS A N 1
ATOM 1939 C CA . HIS A 1 253 ? -7.665 7.483 9.759 1.00 96.25 253 HIS A CA 1
ATOM 1940 C C . HIS A 1 253 ? -7.769 6.163 8.999 1.00 96.25 253 HIS A C 1
ATOM 1942 O O . HIS A 1 253 ? -7.439 6.082 7.814 1.00 96.25 253 HIS A O 1
ATOM 1948 N N . TYR A 1 254 ? -8.208 5.108 9.686 1.00 97.62 254 TYR A N 1
ATOM 1949 C CA . TYR A 1 254 ? -8.549 3.853 9.024 1.00 97.62 254 TYR A CA 1
ATOM 1950 C C . TYR A 1 254 ? -9.880 4.010 8.295 1.00 97.62 254 TYR A C 1
ATOM 1952 O O . TYR A 1 254 ? -10.881 4.379 8.901 1.00 97.62 254 TYR A O 1
ATOM 1960 N N . VAL A 1 255 ? -9.876 3.711 7.000 1.00 97.56 255 VAL A N 1
ATOM 1961 C CA . VAL A 1 255 ? -11.020 3.919 6.107 1.00 97.56 255 VAL A CA 1
ATOM 1962 C C . VAL A 1 255 ? -11.798 2.627 5.884 1.00 97.56 255 VAL A C 1
ATOM 1964 O O . VAL A 1 255 ? -13.028 2.605 5.910 1.00 97.56 255 VAL A O 1
ATOM 1967 N N . HIS A 1 256 ? -11.085 1.509 5.767 1.00 98.19 256 HIS A N 1
ATOM 1968 C CA . HIS A 1 256 ? -11.679 0.198 5.558 1.00 98.19 256 HIS A CA 1
ATOM 1969 C C . HIS A 1 256 ? -10.881 -0.880 6.285 1.00 98.19 256 HIS A C 1
ATOM 1971 O O . HIS A 1 256 ? -9.663 -0.777 6.438 1.00 98.19 256 HIS A O 1
ATOM 1977 N N . GLN A 1 257 ? -11.562 -1.943 6.701 1.00 97.69 257 GLN A N 1
ATOM 1978 C CA . GLN A 1 257 ? -10.921 -3.146 7.218 1.00 97.69 257 GLN A CA 1
ATOM 1979 C C . GLN A 1 257 ? -11.505 -4.410 6.589 1.00 97.69 257 GLN A C 1
ATOM 1981 O O . GLN A 1 257 ? -12.726 -4.596 6.561 1.00 97.69 257 GLN A O 1
ATOM 1986 N N . PHE A 1 258 ? -10.613 -5.302 6.177 1.00 97.50 258 PHE A N 1
ATOM 1987 C CA . PHE A 1 258 ? -10.925 -6.671 5.804 1.00 97.50 258 PHE A CA 1
ATOM 1988 C C . PHE A 1 258 ? -10.862 -7.538 7.062 1.00 97.50 258 PHE A C 1
ATOM 1990 O O . PHE A 1 258 ? -9.818 -7.628 7.712 1.00 97.50 258 PHE A O 1
ATOM 1997 N N . ARG A 1 259 ? -11.994 -8.144 7.431 1.00 94.19 259 ARG A N 1
ATOM 1998 C CA . ARG A 1 259 ? -12.099 -9.070 8.565 1.00 94.19 259 ARG A CA 1
ATOM 1999 C C . ARG A 1 259 ? -12.154 -10.489 8.022 1.00 94.19 259 ARG A C 1
ATOM 2001 O O . ARG A 1 259 ? -13.147 -10.858 7.406 1.00 94.19 259 ARG A O 1
ATOM 2008 N N . ASN A 1 260 ? -11.093 -11.251 8.253 1.00 91.94 260 ASN A N 1
ATOM 2009 C CA . ASN A 1 260 ? -10.941 -12.586 7.675 1.00 91.94 260 ASN A CA 1
ATOM 2010 C C . ASN A 1 260 ? -11.237 -13.700 8.697 1.00 91.94 260 ASN A C 1
ATOM 2012 O O . ASN A 1 260 ? -11.745 -14.760 8.335 1.00 91.94 260 ASN A O 1
ATOM 2016 N N . ALA A 1 261 ? -10.982 -13.445 9.984 1.00 88.38 261 ALA A N 1
ATOM 2017 C CA . ALA A 1 261 ? -11.229 -14.390 11.067 1.00 88.38 261 ALA A CA 1
ATOM 2018 C C . ALA A 1 261 ? -12.724 -14.693 11.217 1.00 88.38 261 ALA A C 1
ATOM 2020 O O . ALA A 1 261 ? -13.541 -13.774 11.288 1.00 88.38 261 ALA A O 1
ATOM 2021 N N . ASN A 1 262 ? -13.069 -15.983 11.303 1.00 87.50 262 ASN A N 1
ATOM 2022 C CA . ASN A 1 262 ? -14.455 -16.466 11.354 1.00 87.50 262 ASN A CA 1
ATOM 2023 C C . ASN A 1 262 ? -15.315 -16.007 10.151 1.00 87.50 262 ASN A C 1
ATOM 2025 O O . ASN A 1 262 ? -16.535 -15.893 10.260 1.00 87.50 262 ASN A O 1
ATOM 2029 N N . VAL A 1 263 ? -14.668 -15.703 9.020 1.00 90.25 263 VAL A N 1
ATOM 2030 C CA . VAL A 1 263 ? -15.311 -15.303 7.758 1.00 90.25 263 VAL A CA 1
ATOM 2031 C C . VAL A 1 263 ? -14.809 -16.174 6.611 1.00 90.25 263 VAL A C 1
ATOM 2033 O O . VAL A 1 263 ? -15.619 -16.681 5.841 1.00 90.25 263 VAL A O 1
ATOM 2036 N N . LEU A 1 264 ? -13.492 -16.365 6.508 1.00 87.81 264 LEU A N 1
ATOM 2037 C CA . LEU A 1 264 ? -12.875 -17.248 5.520 1.00 87.81 264 LEU A CA 1
ATOM 2038 C C . LEU A 1 264 ? -12.607 -18.634 6.119 1.00 87.81 264 LEU A C 1
ATOM 2040 O O . LEU A 1 264 ? -12.266 -18.757 7.296 1.00 87.81 264 LEU A O 1
ATOM 2044 N N . ASP A 1 265 ? -12.719 -19.667 5.290 1.00 89.00 265 ASP A N 1
ATOM 2045 C CA . ASP A 1 265 ? -12.334 -21.055 5.589 1.00 89.00 265 ASP A CA 1
ATOM 2046 C C . ASP A 1 265 ? -10.863 -21.358 5.236 1.00 89.00 265 ASP A C 1
ATOM 2048 O O . ASP A 1 265 ? -10.323 -22.414 5.577 1.00 89.00 265 ASP A O 1
ATOM 2052 N N . VAL A 1 266 ? -10.199 -20.407 4.577 1.00 89.00 266 VAL A N 1
ATOM 2053 C CA . VAL A 1 266 ? -8.793 -20.443 4.172 1.00 89.00 266 VAL A CA 1
ATOM 2054 C C . VAL A 1 266 ? -8.091 -19.129 4.515 1.00 89.00 266 VAL A C 1
ATOM 2056 O O . VAL A 1 266 ? -8.711 -18.137 4.898 1.00 89.00 266 VAL A O 1
ATOM 2059 N N . VAL A 1 267 ? -6.764 -19.115 4.377 1.00 91.69 267 VAL A N 1
ATOM 2060 C CA . VAL A 1 267 ? -5.969 -17.895 4.558 1.00 91.69 267 VAL A CA 1
ATOM 2061 C C . VAL A 1 267 ? -6.363 -16.823 3.534 1.00 91.69 267 VAL A C 1
ATOM 2063 O O . VAL A 1 267 ? -6.717 -17.161 2.410 1.00 91.69 267 VAL A O 1
ATOM 2066 N N . TYR A 1 268 ? -6.282 -15.533 3.878 1.00 94.06 268 TYR A N 1
ATOM 2067 C CA . TYR A 1 268 ? -6.694 -14.463 2.953 1.00 94.06 268 TYR A CA 1
ATOM 2068 C C . TYR A 1 268 ? -5.632 -14.117 1.895 1.00 94.06 268 TYR A C 1
ATOM 2070 O O . TYR A 1 268 ? -5.966 -13.575 0.847 1.00 94.06 268 TYR A O 1
ATOM 2078 N N . MET A 1 269 ? -4.363 -14.473 2.122 1.00 94.62 269 MET A N 1
ATOM 2079 C CA . MET A 1 269 ? -3.261 -14.393 1.145 1.00 94.62 269 MET A CA 1
ATOM 2080 C C . MET A 1 269 ? -2.331 -15.584 1.341 1.00 94.62 269 MET A C 1
ATOM 2082 O O . MET A 1 269 ? -2.073 -15.962 2.485 1.00 94.62 269 MET A O 1
ATOM 2086 N N . SER A 1 270 ? -1.788 -16.153 0.264 1.00 92.88 270 SER A N 1
ATOM 2087 C CA . SER A 1 270 ? -0.909 -17.329 0.350 1.00 92.88 270 SER A CA 1
ATOM 2088 C C . SER A 1 270 ? 0.474 -16.993 0.911 1.00 92.88 270 SER A C 1
ATOM 2090 O O . SER A 1 270 ? 1.138 -17.859 1.481 1.00 92.88 270 SER A O 1
ATOM 2092 N N . THR A 1 271 ? 0.894 -15.730 0.820 1.00 94.69 271 THR A N 1
ATOM 2093 C CA . THR A 1 271 ? 2.101 -15.223 1.475 1.00 94.69 271 THR A CA 1
ATOM 2094 C C . THR A 1 271 ? 1.925 -13.770 1.929 1.00 94.69 271 THR A C 1
ATOM 2096 O O . THR A 1 271 ? 1.410 -12.952 1.168 1.00 94.69 271 THR A O 1
ATOM 2099 N N . PRO A 1 272 ? 2.371 -13.413 3.147 1.00 95.06 272 PRO A N 1
ATOM 2100 C CA . PRO A 1 272 ? 2.464 -12.025 3.597 1.00 95.06 272 PRO A CA 1
ATOM 2101 C C . PRO A 1 272 ? 3.830 -11.391 3.282 1.00 95.06 272 PRO A C 1
ATOM 2103 O O . PRO A 1 272 ? 4.067 -10.228 3.603 1.00 95.06 272 PRO A O 1
ATOM 2106 N N . ASN A 1 273 ? 4.760 -12.144 2.685 1.00 96.50 273 ASN A N 1
ATOM 2107 C CA . ASN A 1 273 ? 6.112 -11.668 2.414 1.00 96.50 273 ASN A CA 1
ATOM 2108 C C . ASN A 1 273 ? 6.155 -11.030 1.027 1.00 96.50 273 ASN A C 1
ATOM 2110 O O . ASN A 1 273 ? 6.514 -11.686 0.043 1.00 96.50 273 ASN A O 1
ATOM 2114 N N . LEU A 1 274 ? 5.737 -9.770 0.945 1.00 97.56 274 LEU A N 1
ATOM 2115 C CA . LEU A 1 274 ? 5.497 -9.047 -0.305 1.00 97.56 274 LEU A CA 1
ATOM 2116 C C . LEU A 1 274 ? 6.472 -7.865 -0.444 1.00 97.56 274 LEU A C 1
ATOM 2118 O O . LEU A 1 274 ? 7.099 -7.458 0.540 1.00 97.56 274 LEU A O 1
ATOM 2122 N N . PRO A 1 275 ? 6.670 -7.338 -1.661 1.00 97.81 275 PRO A N 1
ATOM 2123 C CA . PRO A 1 275 ? 7.376 -6.083 -1.858 1.00 97.81 275 PRO A CA 1
ATOM 2124 C C . PRO A 1 275 ? 6.445 -4.883 -1.621 1.00 97.81 275 PRO A C 1
ATOM 2126 O O . PRO A 1 275 ? 5.222 -4.972 -1.750 1.00 97.81 275 PRO A O 1
ATOM 2129 N N . CYS A 1 276 ? 7.035 -3.723 -1.338 1.00 98.06 276 CYS A N 1
ATOM 2130 C CA . CYS A 1 276 ? 6.332 -2.454 -1.520 1.00 98.06 276 CYS A CA 1
ATOM 2131 C C . CYS A 1 276 ? 6.281 -2.157 -3.020 1.00 98.06 276 CYS A C 1
ATOM 2133 O O . CYS A 1 276 ? 7.311 -2.262 -3.691 1.00 98.06 276 CYS A O 1
ATOM 2135 N N . ARG A 1 277 ? 5.120 -1.773 -3.552 1.00 97.81 277 ARG A N 1
ATOM 2136 C CA . ARG A 1 277 ? 4.911 -1.635 -4.996 1.00 97.81 277 ARG A CA 1
ATOM 2137 C C . ARG A 1 277 ? 4.061 -0.413 -5.350 1.00 97.81 277 ARG A C 1
ATOM 2139 O O . ARG A 1 277 ? 3.063 -0.107 -4.699 1.00 97.81 277 ARG A O 1
ATOM 2146 N N . TYR A 1 278 ? 4.484 0.263 -6.412 1.00 96.44 278 TYR A N 1
ATOM 2147 C CA . TYR A 1 278 ? 3.719 1.237 -7.180 1.00 96.44 278 TYR A CA 1
ATOM 2148 C C . TYR A 1 278 ? 3.525 0.655 -8.576 1.00 96.44 278 TYR A C 1
ATOM 2150 O O . TYR A 1 278 ? 4.494 0.211 -9.195 1.00 96.44 278 TYR A O 1
ATOM 2158 N N . GLN A 1 279 ? 2.298 0.653 -9.074 1.00 93.81 279 GLN A N 1
ATOM 2159 C CA . GLN A 1 279 ? 1.997 0.126 -10.396 1.00 93.81 279 GLN A CA 1
ATOM 2160 C C . GLN A 1 279 ? 1.068 1.079 -11.138 1.00 93.81 279 GLN A C 1
ATOM 2162 O O . GLN A 1 279 ? 0.133 1.627 -10.558 1.00 93.81 279 GLN A O 1
ATOM 2167 N N . LEU A 1 280 ? 1.345 1.281 -12.421 1.00 91.06 280 LEU A N 1
ATOM 2168 C CA . LEU A 1 280 ? 0.531 2.093 -13.313 1.00 91.06 280 LEU A CA 1
ATOM 2169 C C . LEU A 1 280 ? 0.196 1.265 -14.548 1.00 91.06 280 LEU A C 1
ATOM 2171 O O . LEU A 1 280 ? 1.097 0.713 -15.169 1.00 91.06 280 LEU A O 1
ATOM 2175 N N . THR A 1 281 ? -1.081 1.170 -14.902 1.00 88.00 281 THR A N 1
ATOM 2176 C CA . THR A 1 281 ? -1.536 0.456 -16.103 1.00 88.00 281 THR A CA 1
ATOM 2177 C C . THR A 1 281 ? -2.247 1.427 -17.039 1.00 88.00 281 THR A C 1
ATOM 2179 O O . THR A 1 281 ? -3.119 2.188 -16.609 1.00 88.00 281 THR A O 1
ATOM 2182 N N . ALA A 1 282 ? -1.843 1.415 -18.31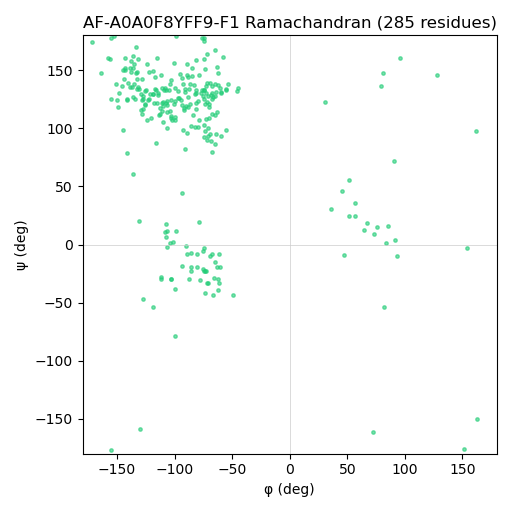0 1.00 79.75 282 ALA A N 1
ATOM 2183 C CA . ALA A 1 282 ? -2.391 2.260 -19.363 1.00 79.75 282 ALA A CA 1
ATOM 2184 C C . ALA A 1 282 ? -3.559 1.555 -20.073 1.00 79.75 282 ALA A C 1
ATOM 2186 O O . ALA A 1 282 ? -3.444 0.398 -20.477 1.00 79.75 282 ALA A O 1
ATOM 2187 N N . GLY A 1 283 ? -4.666 2.273 -20.276 1.00 67.06 283 GLY A N 1
ATOM 2188 C CA . GLY A 1 283 ? -5.862 1.770 -20.962 1.00 67.06 283 GLY A CA 1
ATOM 2189 C C . GLY A 1 283 ? -6.954 1.243 -20.024 1.00 67.06 283 GLY A C 1
ATOM 2190 O O . GLY A 1 283 ? -6.712 0.970 -18.850 1.00 67.06 283 GLY A O 1
ATOM 2191 N N . ALA A 1 284 ? -8.181 1.163 -20.552 1.00 48.97 284 ALA A N 1
ATOM 2192 C CA . ALA A 1 284 ? -9.361 0.698 -19.828 1.00 48.97 284 ALA A CA 1
ATOM 21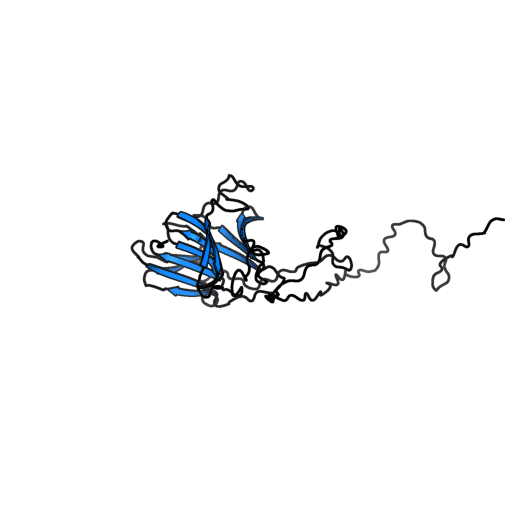93 C C . ALA A 1 284 ? -9.168 -0.741 -19.333 1.00 48.97 284 ALA A C 1
ATOM 2195 O O . ALA A 1 284 ? -8.779 -1.623 -20.098 1.00 48.97 284 ALA A O 1
ATOM 2196 N N . PHE A 1 285 ? -9.454 -0.963 -18.054 1.00 42.81 285 PHE A N 1
ATOM 2197 C CA . PHE A 1 285 ? -9.572 -2.302 -17.496 1.00 42.81 285 PHE A CA 1
ATOM 2198 C C . PHE A 1 285 ? -10.857 -2.922 -18.062 1.00 42.81 285 PHE A C 1
ATOM 2200 O O . PHE A 1 285 ? -11.930 -2.344 -17.889 1.00 42.81 285 PHE A O 1
ATOM 2207 N N . GLU A 1 286 ? -10.769 -4.055 -18.761 1.00 37.69 286 GLU A N 1
ATOM 2208 C CA . GLU A 1 286 ? -11.968 -4.868 -18.979 1.00 37.69 286 GLU A CA 1
ATOM 2209 C C . GLU A 1 286 ? -12.340 -5.516 -17.640 1.00 37.69 286 GLU A C 1
ATOM 2211 O O . GLU A 1 286 ? -11.479 -6.060 -16.944 1.00 37.69 286 GLU A O 1
ATOM 2216 N N . ALA A 1 287 ? -13.606 -5.329 -17.260 1.00 33.62 287 ALA A N 1
ATOM 2217 C CA . ALA A 1 287 ? -14.199 -5.786 -16.007 1.00 33.62 287 ALA A CA 1
ATOM 2218 C C . ALA A 1 287 ? -14.202 -7.314 -15.864 1.00 33.62 287 ALA A C 1
ATOM 2220 O O . ALA A 1 287 ? -14.386 -8.009 -16.890 1.00 33.62 287 ALA A O 1
#

Solvent-accessible surface area (backbone atoms only — not comparable to full-atom values): 17832 Å² total; per-residue (Å²): 141,83,87,84,84,84,83,86,82,61,59,53,99,89,68,49,79,66,77,91,76,83,88,88,78,86,80,82,66,77,93,69,72,84,75,77,76,73,79,84,73,85,80,89,54,83,70,78,93,80,88,80,88,86,83,92,80,93,80,88,73,89,72,81,86,64,82,69,89,47,45,45,102,83,72,45,74,70,81,85,81,90,74,87,88,76,86,88,76,29,57,84,47,72,45,75,90,53,35,45,79,49,70,73,42,95,56,66,47,80,47,66,35,61,91,73,37,40,67,49,78,48,61,53,92,82,47,72,58,39,40,41,40,39,30,35,74,61,55,46,82,69,55,63,89,47,71,49,78,47,78,48,76,48,51,70,42,72,72,85,47,46,33,24,36,46,37,42,32,63,92,38,23,31,42,33,40,36,30,35,55,82,72,49,44,30,40,34,45,28,18,30,64,84,80,50,68,45,73,54,73,43,45,38,94,66,36,79,60,25,46,40,72,41,82,30,85,84,50,43,61,73,62,53,61,42,78,42,38,40,33,40,43,30,34,51,73,45,31,38,48,38,36,36,28,36,55,53,100,91,43,80,46,58,23,32,67,50,74,28,63,97,67,51,96,58,48,64,35,75,58,77,56,37,21,51,29,40,37,42,32,40,50,79,77,84,132

Secondary structure (DSSP, 8-state):
--PPPPPPPPB-TT--B-----S------S------------------------------------STTTB-TTSPBP------------SSS--TTTEEEEESSTTEEEEEETTTTEEEEEE-TT--S-EEEEEESPPPPP-TTS-EEEEEEE-S-SSS--EEEEEEE-SS-EEEEEE-TTS-EEEEEEE-TTSS-EEEEEEGGG-SS---BSSSTT--B--TTS-EEEEEEE--TTT--EEEEEEETTEEEEEEEE--TTT-SS-S-S-S---EEEEEE-SPPP-

Foldseek 3Di:
DDDDDDDDFDADPVGDTDDDDDDDDDPDDDPDDPPPPPPPDDDDFDFDLDDDDDDDDDDDDDDPPDPDDQADPVRHGDDDDDDDPDDDWLQPHPPCVFKDKDKFDPFWDWDADNVVRDIDIDGPLPDAWIKIKIWTPFFADDDGPDKDKDKDKDQQPQDAFWFKWFAFDDPAFDWIWTTANVRWIWIWGWACPVVRIDIDTDTLVRFDQASQCLPHPVNHHDDSSDMWIWMWIWHFSQFTKIWTFTDDPNDTDTRHIDGRPVPDSTGSYPDSRTIGMIMTIHHHDDD

Nearest PDB structures (foldseek):
  2w68-assembly2_B  TM=3.830E-01  e=3.665E-03  Vibrio cholerae
  4ani-assembly1_H  TM=3.476E-01  e=7.198E+00  Geobacillus kaustophilus HTA426
  5bp4-assembly6_L  TM=3.638E-01  e=6.146E+00  Mycolicibacterium smegmatis MC2 155

Mean predicted aligned error: 13.37 Å

pLDDT: mean 78.68, std 22.08, range [29.69, 98.5]